Protein AF-A0A934NA79-F1 (afdb_monomer)

Mean predicted aligned er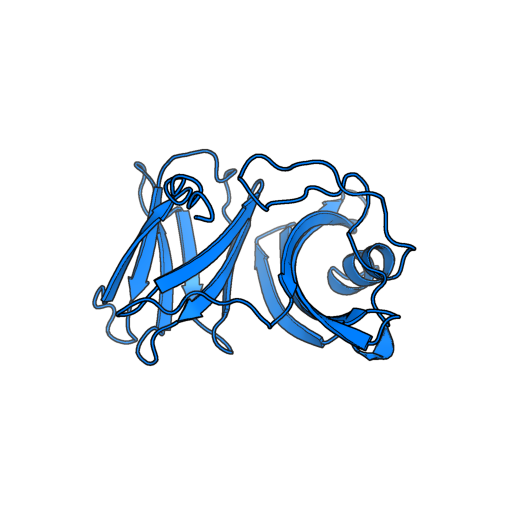ror: 5.84 Å

Organism: NCBI:txid3127016

Radius of gyration: 16.54 Å; Cα contacts (8 Å, |Δi|>4): 406; chains: 1; bounding box: 39×54×44 Å

Nearest PDB structures (foldseek):
  3blz-assembly1_D  TM=7.713E-01  e=1.982E-01  Shewanella baltica OS155
  3nm7-assembly2_D  TM=6.988E-01  e=9.606E-01  Borreliella burgdorferi
  3nm7-assembly1_A  TM=6.645E-01  e=1.239E+00  Borreliella burgdorferi
  3alx-assembly1_D  TM=4.138E-01  e=1.076E-01  Measles morbillivirus
  3inb-assembly1_A  TM=4.400E-01  e=5.487E-01  Measles virus strain Edmonston

pLDDT: mean 88.72, std 13.72, range [34.44, 98.75]

Structure (mmCIF, N/CA/C/O backbone):
data_AF-A0A934NA79-F1
#
_entry.id   AF-A0A934NA79-F1
#
loop_
_atom_site.group_PDB
_atom_site.id
_atom_site.type_symbol
_atom_site.label_atom_id
_atom_site.label_alt_id
_atom_site.label_comp_id
_atom_site.label_asym_id
_atom_site.label_entity_id
_atom_site.label_seq_id
_atom_site.pdbx_PDB_ins_code
_atom_site.Cartn_x
_atom_site.Cartn_y
_atom_site.Cartn_z
_atom_site.occupancy
_atom_site.B_iso_or_equiv
_atom_site.auth_seq_id
_atom_site.auth_comp_id
_atom_site.auth_asym_id
_atom_site.auth_atom_id
_atom_site.pdbx_PDB_model_num
ATOM 1 N N . MET A 1 1 ? 5.525 -21.386 -12.265 1.00 66.31 1 MET A N 1
ATOM 2 C CA . MET A 1 1 ? 4.331 -20.514 -12.251 1.00 66.31 1 MET A CA 1
ATOM 3 C C . MET A 1 1 ? 4.815 -19.133 -11.877 1.00 66.31 1 MET A C 1
ATOM 5 O O . MET A 1 1 ? 5.683 -19.068 -11.015 1.00 66.31 1 MET A O 1
ATOM 9 N N . ALA A 1 2 ? 4.334 -18.084 -12.545 1.00 85.12 2 ALA A N 1
ATOM 10 C CA . ALA A 1 2 ? 4.749 -16.726 -12.211 1.00 85.12 2 ALA A CA 1
ATOM 11 C C . ALA A 1 2 ? 4.270 -16.362 -10.796 1.00 85.12 2 ALA A C 1
ATOM 13 O O . ALA A 1 2 ? 3.176 -16.756 -10.399 1.00 85.12 2 ALA A O 1
ATOM 14 N N . THR A 1 3 ? 5.074 -15.632 -10.041 1.00 96.12 3 THR A N 1
ATOM 15 C CA . THR A 1 3 ? 4.743 -15.102 -8.717 1.00 96.12 3 THR A CA 1
ATOM 16 C C . THR A 1 3 ? 4.062 -13.729 -8.834 1.00 96.12 3 THR A C 1
AT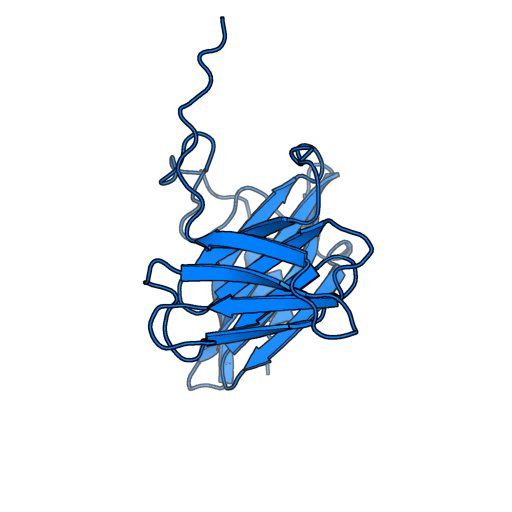OM 18 O O . THR A 1 3 ? 4.201 -13.049 -9.857 1.00 96.12 3 THR A O 1
ATOM 21 N N . PRO A 1 4 ? 3.366 -13.263 -7.779 1.00 97.06 4 PRO A N 1
ATOM 22 C CA . PRO A 1 4 ? 2.906 -11.878 -7.659 1.00 97.06 4 PRO A CA 1
ATOM 23 C C . PRO A 1 4 ? 3.980 -10.838 -8.002 1.00 97.06 4 PRO A C 1
ATOM 25 O O . PRO A 1 4 ? 3.723 -9.896 -8.754 1.00 97.06 4 PRO A O 1
ATOM 28 N N . LEU A 1 5 ? 5.192 -11.030 -7.470 1.00 97.75 5 LEU A N 1
ATOM 29 C CA . LEU A 1 5 ? 6.319 -10.133 -7.690 1.00 97.75 5 LEU A CA 1
ATOM 30 C C . LEU A 1 5 ? 6.752 -10.131 -9.155 1.00 97.75 5 LEU A C 1
ATOM 32 O O . LEU A 1 5 ? 6.926 -9.058 -9.719 1.00 97.75 5 LEU A O 1
ATOM 36 N N . GLU A 1 6 ? 6.879 -11.298 -9.787 1.00 96.81 6 GLU A N 1
ATOM 37 C CA . GLU A 1 6 ? 7.259 -11.392 -11.203 1.00 96.81 6 GLU A CA 1
ATOM 38 C C . GLU A 1 6 ? 6.262 -10.664 -12.110 1.00 96.81 6 GLU A C 1
ATOM 40 O O . GLU A 1 6 ? 6.682 -9.953 -13.021 1.00 96.81 6 GLU A O 1
ATOM 45 N N . ALA A 1 7 ? 4.956 -10.757 -11.829 1.00 95.69 7 ALA A N 1
ATOM 46 C CA . ALA A 1 7 ? 3.939 -10.014 -12.573 1.00 95.69 7 ALA A CA 1
ATOM 47 C C . ALA A 1 7 ? 4.086 -8.491 -12.418 1.00 95.69 7 ALA A C 1
ATOM 49 O O . ALA A 1 7 ? 3.865 -7.749 -13.375 1.00 95.69 7 ALA A O 1
ATOM 50 N N . ILE A 1 8 ? 4.472 -8.013 -11.230 1.00 96.12 8 ILE A N 1
ATOM 51 C CA . ILE A 1 8 ? 4.732 -6.587 -11.003 1.00 96.12 8 ILE A CA 1
ATOM 52 C C . ILE A 1 8 ? 6.019 -6.165 -11.703 1.00 96.12 8 ILE A C 1
ATOM 54 O O . ILE A 1 8 ? 5.995 -5.182 -12.430 1.00 96.12 8 ILE A O 1
ATOM 58 N N . VAL A 1 9 ? 7.121 -6.899 -11.527 1.00 96.56 9 VAL A N 1
ATOM 59 C CA . VAL A 1 9 ? 8.421 -6.593 -12.147 1.00 96.56 9 VAL A CA 1
ATOM 60 C C . VAL A 1 9 ? 8.294 -6.547 -13.669 1.00 96.56 9 VAL A C 1
ATOM 62 O O . VAL A 1 9 ? 8.785 -5.605 -14.289 1.00 96.56 9 VAL A O 1
ATOM 65 N N . ALA A 1 10 ? 7.589 -7.511 -14.269 1.00 94.00 10 ALA A N 1
ATOM 66 C CA . ALA A 1 10 ? 7.346 -7.550 -15.708 1.00 94.00 10 ALA A CA 1
ATOM 67 C C . ALA A 1 10 ? 6.569 -6.325 -16.218 1.00 94.00 10 ALA A C 1
ATOM 69 O O . ALA A 1 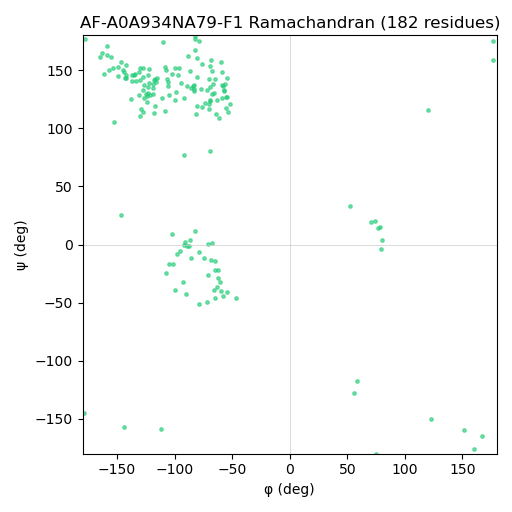10 ? 6.809 -5.888 -17.337 1.00 94.00 10 ALA A O 1
ATOM 70 N N . ASP A 1 11 ? 5.669 -5.755 -15.411 1.00 93.38 11 ASP A N 1
ATOM 71 C CA . ASP A 1 11 ? 4.951 -4.522 -15.747 1.00 93.38 11 ASP A CA 1
ATOM 72 C C . ASP A 1 11 ? 5.832 -3.286 -15.511 1.00 93.38 11 ASP A C 1
ATOM 74 O O . ASP A 1 11 ? 6.002 -2.479 -16.423 1.00 93.38 11 ASP A O 1
ATOM 78 N N . ILE A 1 12 ? 6.443 -3.146 -14.328 1.00 94.38 12 ILE A N 1
ATOM 79 C CA . ILE A 1 12 ? 7.111 -1.904 -13.895 1.00 94.38 12 ILE A CA 1
ATOM 80 C C . ILE A 1 12 ? 8.459 -1.627 -14.565 1.00 94.38 12 ILE A C 1
ATOM 82 O O . ILE A 1 12 ? 8.987 -0.524 -14.450 1.00 94.38 12 ILE A O 1
ATOM 86 N N . THR A 1 13 ? 9.007 -2.609 -15.279 1.00 95.38 13 THR A N 1
ATOM 87 C CA . THR A 1 13 ? 10.258 -2.487 -16.049 1.00 95.38 13 THR A CA 1
ATOM 88 C C . THR A 1 13 ? 10.031 -2.151 -17.528 1.00 95.38 13 THR A C 1
ATOM 90 O O . THR A 1 13 ? 10.996 -1.890 -18.254 1.00 95.38 13 THR A O 1
ATOM 93 N N . LEU A 1 14 ? 8.773 -2.111 -17.983 1.00 93.50 14 LEU A N 1
ATOM 94 C CA . LEU A 1 14 ? 8.418 -1.610 -19.312 1.00 93.50 14 LEU A CA 1
ATOM 95 C C . LEU A 1 14 ? 8.658 -0.092 -19.408 1.00 93.50 14 LEU A C 1
ATOM 97 O O . LEU A 1 14 ? 8.698 0.590 -18.383 1.00 93.50 14 LEU A O 1
ATOM 101 N N . PRO A 1 15 ? 8.805 0.465 -20.624 1.00 91.94 15 PRO A N 1
ATOM 102 C CA . PRO A 1 15 ? 8.897 1.909 -20.808 1.00 91.94 15 PRO A CA 1
ATOM 103 C C . PRO A 1 15 ? 7.712 2.657 -20.182 1.00 91.94 15 PRO A C 1
ATOM 105 O O . PRO A 1 15 ? 6.571 2.190 -20.231 1.00 91.94 15 PRO A O 1
ATOM 108 N N . ALA A 1 16 ? 7.991 3.837 -19.625 1.00 87.00 16 ALA A N 1
ATOM 109 C CA . ALA A 1 16 ? 6.975 4.707 -19.042 1.00 87.00 16 ALA A CA 1
ATOM 110 C C . ALA A 1 16 ? 5.909 5.103 -20.077 1.00 87.00 16 ALA A C 1
ATOM 112 O O . ALA A 1 16 ? 6.204 5.288 -21.261 1.00 87.00 16 ALA A O 1
ATOM 113 N N . VAL A 1 17 ? 4.674 5.296 -19.613 1.00 85.88 17 VAL A N 1
ATOM 114 C CA . VAL A 1 17 ? 3.560 5.763 -20.449 1.00 85.88 17 VAL A CA 1
ATOM 115 C C . VAL A 1 17 ? 3.181 7.204 -20.097 1.00 85.88 17 VAL A C 1
ATOM 117 O O . VAL A 1 17 ? 3.364 7.628 -18.952 1.00 85.88 17 VAL A O 1
ATOM 120 N N . PRO A 1 18 ? 2.625 7.981 -21.044 1.00 81.75 18 PRO A N 1
ATOM 121 C CA . PRO A 1 18 ? 2.125 9.318 -20.752 1.00 81.75 18 PRO A CA 1
ATOM 122 C C . PRO A 1 18 ? 1.029 9.289 -19.680 1.00 81.75 18 PRO A C 1
ATOM 124 O O . PRO A 1 18 ? 0.142 8.434 -19.694 1.00 81.75 18 PRO A O 1
ATOM 127 N N . GLY A 1 19 ? 1.093 10.238 -18.750 1.00 80.25 19 GLY A N 1
ATOM 128 C CA . GLY A 1 19 ? 0.093 10.394 -17.701 1.00 80.25 19 GLY A CA 1
ATOM 129 C C . GLY A 1 19 ? -1.096 11.249 -18.132 1.00 80.25 19 GLY A C 1
ATOM 130 O O . GLY A 1 19 ? -0.955 12.199 -18.898 1.00 80.25 19 GLY A O 1
ATOM 131 N N . GLU A 1 20 ? -2.262 10.950 -17.570 1.00 78.00 20 GLU A N 1
ATOM 132 C CA . GLU A 1 20 ? -3.484 11.747 -17.668 1.00 78.00 20 GLU A CA 1
ATOM 133 C C . GLU A 1 20 ? -3.768 12.443 -16.324 1.00 78.00 20 GLU A C 1
ATOM 135 O O . GLU A 1 20 ? -3.450 11.890 -15.265 1.00 78.00 20 GLU A O 1
ATOM 140 N N . PRO A 1 21 ? -4.406 13.627 -16.307 1.00 74.00 21 PRO A N 1
ATOM 141 C CA . PRO A 1 21 ? -4.877 14.231 -15.065 1.00 74.00 21 PRO A CA 1
ATOM 142 C C . PRO A 1 21 ? -5.781 13.271 -14.278 1.00 74.00 21 PRO A C 1
ATOM 144 O O . PRO A 1 21 ? -6.759 12.735 -14.798 1.00 74.00 21 PRO A O 1
ATOM 147 N N . GLY A 1 22 ? -5.453 13.054 -13.006 1.00 66.75 22 GLY A N 1
ATOM 148 C CA . GLY A 1 22 ? -6.217 12.198 -12.108 1.00 66.75 22 GLY A CA 1
ATOM 149 C C . GLY A 1 22 ? -7.432 12.886 -11.487 1.00 66.75 22 GLY A C 1
ATOM 150 O O . GLY A 1 22 ? -7.695 14.072 -11.671 1.00 66.75 22 GLY A O 1
ATOM 151 N N . SER A 1 23 ? -8.173 12.137 -10.667 1.00 63.97 23 SER A N 1
ATOM 152 C CA . SER A 1 23 ? -9.387 12.618 -9.990 1.00 63.97 23 SER A CA 1
ATOM 153 C C . SER A 1 23 ? -9.137 13.628 -8.857 1.00 63.97 23 SER A C 1
ATOM 155 O O . SER A 1 23 ? -10.097 14.081 -8.224 1.00 63.97 23 SER A O 1
ATOM 157 N N . SER A 1 24 ? -7.880 13.986 -8.583 1.00 52.19 24 SER A N 1
ATOM 158 C CA . SER A 1 24 ? -7.470 14.927 -7.533 1.00 52.19 24 SER A CA 1
ATOM 159 C C . SER A 1 24 ? -6.392 15.887 -8.057 1.00 52.19 24 SER A C 1
ATOM 161 O O . SER A 1 24 ? -5.558 15.461 -8.855 1.00 52.19 24 SER A O 1
ATOM 163 N N . PRO A 1 25 ? -6.355 17.161 -7.614 1.00 51.19 25 PRO A N 1
ATOM 164 C CA . PRO A 1 25 ? -5.302 18.098 -8.011 1.00 51.19 25 PRO A CA 1
ATOM 165 C C . PRO A 1 25 ? -3.905 17.549 -7.697 1.00 51.19 25 PRO A C 1
ATOM 167 O O . PRO A 1 25 ? -3.645 17.146 -6.565 1.00 51.19 25 PRO A O 1
ATOM 170 N N . GLY A 1 26 ? -3.022 17.527 -8.697 1.00 65.56 26 GLY A N 1
ATOM 171 C CA . GLY A 1 26 ? -1.666 16.981 -8.574 1.00 65.56 26 GLY A CA 1
ATOM 172 C C . GLY A 1 26 ? -1.572 15.452 -8.641 1.00 65.56 26 GLY A C 1
ATOM 173 O O . GLY A 1 26 ? -0.462 14.930 -8.634 1.00 65.56 26 GLY A O 1
ATOM 174 N N . ALA A 1 27 ? -2.695 14.731 -8.731 1.00 66.94 27 ALA A N 1
ATOM 175 C CA . ALA A 1 27 ? -2.684 13.306 -9.037 1.00 66.94 27 ALA A CA 1
ATOM 176 C C . ALA A 1 27 ? -2.608 13.103 -10.554 1.00 66.94 27 ALA A C 1
ATOM 178 O O . ALA A 1 27 ? -3.349 13.742 -11.302 1.00 66.94 27 ALA A O 1
ATOM 179 N N . THR A 1 28 ? -1.767 12.170 -10.988 1.00 75.06 28 THR A N 1
ATOM 180 C CA . THR A 1 28 ? -1.666 11.733 -12.385 1.00 75.06 28 THR A CA 1
ATOM 181 C C . THR A 1 28 ? -2.014 10.252 -12.453 1.00 75.06 28 THR A C 1
ATOM 183 O O . THR A 1 28 ? -1.571 9.471 -11.611 1.00 75.06 28 THR A O 1
ATOM 186 N N . VAL A 1 29 ? -2.833 9.866 -13.426 1.00 75.38 29 VAL A N 1
ATOM 187 C CA . VAL A 1 29 ? -3.237 8.480 -13.682 1.00 75.38 29 VAL A CA 1
ATOM 188 C C . VAL A 1 29 ? -2.513 7.980 -14.924 1.00 75.38 29 VAL A C 1
ATOM 190 O O . VAL A 1 29 ? -2.448 8.678 -15.928 1.00 75.38 29 VAL A O 1
ATOM 193 N N . TYR A 1 30 ? -2.003 6.754 -14.865 1.00 78.25 30 TYR A N 1
ATOM 194 C CA . TYR A 1 30 ? -1.308 6.102 -15.973 1.00 78.25 30 TYR A CA 1
ATOM 195 C C . TYR A 1 30 ? -2.097 4.854 -16.359 1.00 78.25 30 TYR A C 1
ATOM 197 O O . TYR A 1 30 ? -2.241 3.927 -15.560 1.00 78.25 30 TYR A O 1
ATOM 205 N N . ARG A 1 31 ? -2.678 4.847 -17.562 1.00 75.31 31 ARG A N 1
ATOM 206 C CA . ARG A 1 31 ? -3.470 3.713 -18.059 1.00 75.31 31 ARG A CA 1
ATOM 207 C C . ARG A 1 31 ? -2.565 2.771 -18.839 1.00 75.31 31 ARG A C 1
ATOM 209 O O . ARG A 1 31 ? -1.889 3.200 -19.762 1.00 75.31 31 ARG A O 1
ATOM 216 N N . GLY A 1 32 ? -2.568 1.492 -18.467 1.00 74.19 32 GLY A N 1
ATOM 217 C CA . GLY A 1 32 ? -1.740 0.479 -19.132 1.00 74.19 32 GLY A CA 1
ATOM 218 C C . GLY A 1 32 ? -0.237 0.609 -18.860 1.00 74.19 32 GLY A C 1
ATOM 219 O O . GLY A 1 32 ? 0.551 0.070 -19.623 1.00 74.19 32 GLY A O 1
ATOM 220 N N . GLY A 1 33 ? 0.159 1.319 -17.798 1.00 80.12 33 GLY A N 1
ATOM 221 C CA . GLY A 1 33 ? 1.564 1.504 -17.437 1.00 80.12 33 GLY A CA 1
ATOM 222 C C . GLY A 1 33 ? 1.737 2.324 -16.161 1.00 80.12 33 GLY A C 1
ATOM 223 O O . GLY A 1 33 ? 0.932 2.215 -15.227 1.00 80.12 33 GLY A O 1
ATOM 224 N N . HIS A 1 34 ? 2.796 3.125 -16.130 1.00 79.81 34 HIS A N 1
ATOM 225 C CA . HIS A 1 34 ? 3.288 3.920 -15.000 1.00 79.81 34 HIS A CA 1
ATOM 226 C C . HIS A 1 34 ? 4.169 5.078 -15.514 1.00 79.81 34 HIS A C 1
ATOM 228 O O . HIS A 1 34 ? 4.474 5.177 -16.703 1.00 79.81 34 HIS A O 1
ATOM 234 N N . ALA A 1 35 ? 4.530 5.994 -14.614 1.00 82.19 35 ALA A N 1
ATOM 235 C CA . ALA A 1 35 ? 5.252 7.232 -14.933 1.00 82.19 35 ALA A CA 1
ATOM 236 C C . ALA A 1 35 ? 6.762 7.058 -15.150 1.00 82.19 35 ALA A C 1
ATOM 238 O O . ALA A 1 35 ? 7.463 8.032 -15.411 1.00 82.19 35 ALA A O 1
ATOM 239 N N . TYR A 1 36 ? 7.276 5.859 -14.911 1.00 87.00 36 TYR A N 1
ATOM 240 C CA . TYR A 1 36 ? 8.691 5.584 -14.705 1.00 87.00 36 TYR A CA 1
ATOM 241 C C . TYR A 1 36 ? 9.016 4.211 -15.264 1.00 87.00 36 TYR A C 1
ATOM 243 O O . TYR A 1 36 ? 8.158 3.350 -15.322 1.00 87.00 36 TYR A O 1
ATOM 251 N N . GLN A 1 37 ? 10.273 3.971 -15.596 1.00 94.31 37 GLN A N 1
ATOM 252 C CA . GLN A 1 37 ? 10.750 2.626 -15.880 1.00 94.31 37 GLN A CA 1
ATOM 253 C C . GLN A 1 37 ? 11.636 2.184 -14.719 1.00 94.31 37 GLN A C 1
ATOM 255 O O . GLN A 1 37 ? 12.673 2.798 -14.483 1.00 94.31 37 GLN A O 1
ATOM 260 N N . ALA A 1 38 ? 11.230 1.162 -13.968 1.00 95.75 38 ALA A N 1
ATOM 261 C CA . ALA A 1 38 ? 12.000 0.662 -12.832 1.00 95.75 38 ALA A CA 1
ATOM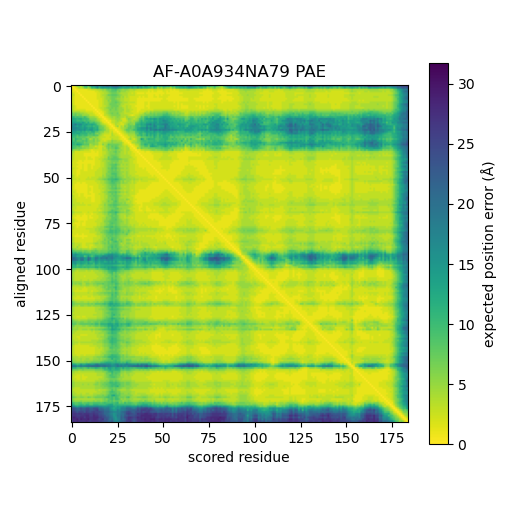 262 C C . ALA A 1 38 ? 13.285 -0.048 -13.288 1.00 95.75 38 ALA A C 1
ATOM 264 O O . ALA A 1 38 ? 13.278 -0.799 -14.266 1.00 95.75 38 ALA A O 1
ATOM 265 N N . ARG A 1 39 ? 14.375 0.125 -12.533 1.00 97.25 39 ARG A N 1
ATOM 266 C CA . ARG A 1 39 ? 15.580 -0.709 -12.642 1.00 97.25 39 ARG A CA 1
ATOM 267 C C . ARG A 1 39 ? 15.370 -1.997 -11.860 1.00 97.25 39 ARG A C 1
ATOM 269 O O . ARG A 1 39 ? 15.263 -1.953 -10.631 1.00 97.25 39 ARG A O 1
ATOM 276 N N . ALA A 1 40 ? 15.290 -3.125 -12.562 1.00 96.50 40 ALA A N 1
ATOM 277 C CA . ALA A 1 40 ? 14.902 -4.415 -11.991 1.00 96.50 40 ALA A CA 1
ATOM 278 C C . ALA A 1 40 ? 15.756 -4.814 -10.775 1.00 96.50 40 ALA A C 1
ATOM 280 O O . ALA A 1 40 ? 15.234 -5.261 -9.758 1.00 96.50 40 ALA A O 1
ATOM 281 N N . GLU A 1 41 ? 17.062 -4.572 -10.850 1.00 97.50 41 GLU A N 1
ATOM 282 C CA . GLU A 1 41 ? 18.053 -4.886 -9.821 1.00 97.50 41 GLU A CA 1
ATOM 283 C C . GLU A 1 41 ? 17.917 -4.049 -8.537 1.00 97.50 41 GLU A C 1
ATOM 285 O O . GLU A 1 41 ? 18.515 -4.378 -7.513 1.00 97.50 41 GLU A O 1
ATOM 290 N N . THR A 1 42 ? 17.133 -2.969 -8.575 1.00 97.88 42 THR A N 1
ATOM 291 C CA . THR A 1 42 ? 16.887 -2.096 -7.416 1.00 97.88 42 THR A CA 1
ATOM 292 C C . THR A 1 42 ? 15.577 -2.405 -6.699 1.00 97.88 42 THR A C 1
ATOM 294 O O . THR A 1 42 ? 15.337 -1.854 -5.625 1.00 97.88 42 THR A O 1
ATOM 297 N N . ILE A 1 43 ? 14.739 -3.279 -7.268 1.00 97.88 43 ILE A N 1
ATOM 298 C CA . ILE A 1 43 ? 13.418 -3.593 -6.729 1.00 97.88 43 ILE A CA 1
ATOM 299 C C . ILE A 1 43 ? 13.561 -4.375 -5.426 1.00 97.88 43 ILE A C 1
ATOM 301 O O . ILE A 1 43 ? 14.172 -5.441 -5.371 1.00 97.88 43 ILE A O 1
ATOM 305 N N . ARG A 1 44 ? 12.953 -3.847 -4.366 1.00 97.75 44 ARG A N 1
ATOM 306 C CA . ARG A 1 44 ? 12.923 -4.444 -3.032 1.00 97.75 44 ARG A CA 1
ATOM 307 C C . ARG A 1 44 ? 11.489 -4.557 -2.555 1.00 97.75 44 ARG A C 1
ATOM 309 O O . ARG A 1 44 ? 10.760 -3.566 -2.525 1.00 97.75 44 ARG A O 1
ATOM 316 N N . VAL A 1 45 ? 11.098 -5.764 -2.156 1.00 97.69 45 VAL A N 1
ATOM 317 C CA . VAL A 1 45 ? 9.828 -5.993 -1.463 1.00 97.69 45 VAL A CA 1
ATOM 318 C C . VAL A 1 45 ? 9.989 -5.526 -0.027 1.00 97.69 45 VAL A C 1
ATOM 320 O O . VAL A 1 45 ? 10.815 -6.053 0.711 1.00 97.69 45 VAL A O 1
ATOM 323 N N . MET A 1 46 ? 9.200 -4.532 0.360 1.00 97.56 46 MET A N 1
ATOM 324 C CA . MET A 1 46 ? 9.175 -4.028 1.732 1.00 97.56 46 MET A CA 1
ATOM 325 C C . MET A 1 46 ? 8.106 -4.720 2.561 1.00 97.56 46 MET A C 1
ATOM 327 O O . MET A 1 46 ? 8.259 -4.850 3.768 1.00 97.56 46 MET A O 1
ATOM 331 N N . LYS A 1 47 ? 7.002 -5.113 1.917 1.00 98.19 47 LYS A N 1
ATOM 332 C CA . LYS A 1 47 ? 5.908 -5.839 2.551 1.00 98.19 47 LYS A CA 1
ATOM 333 C C . LYS A 1 47 ? 5.041 -6.535 1.511 1.00 98.19 47 LYS A C 1
ATOM 335 O O . LYS A 1 47 ? 4.820 -6.002 0.423 1.00 98.19 47 LYS A O 1
ATOM 340 N N . GLU A 1 48 ? 4.506 -7.689 1.883 1.00 98.00 48 GLU A N 1
ATOM 341 C CA . GLU A 1 48 ? 3.574 -8.465 1.073 1.00 98.00 48 GLU A CA 1
ATOM 342 C C . GLU A 1 48 ? 2.431 -9.007 1.937 1.00 98.00 48 GLU A C 1
ATOM 344 O O . GLU A 1 48 ? 2.616 -9.414 3.092 1.00 98.00 48 GLU A O 1
ATOM 349 N N . ARG A 1 49 ? 1.222 -8.986 1.374 1.00 98.31 49 ARG A N 1
ATOM 350 C CA . ARG A 1 49 ? 0.025 -9.593 1.956 1.00 98.31 49 ARG A CA 1
ATOM 351 C C . ARG A 1 49 ? -0.742 -10.363 0.897 1.00 98.31 49 ARG A C 1
ATOM 353 O O . ARG A 1 49 ? -0.812 -9.938 -0.251 1.00 98.31 49 ARG A O 1
ATOM 360 N N . HIS A 1 50 ? -1.352 -11.465 1.320 1.00 97.62 50 HIS A N 1
ATOM 361 C CA . HIS A 1 50 ? -2.202 -12.327 0.502 1.00 97.62 50 HIS A CA 1
ATOM 362 C C . HIS A 1 50 ? -3.582 -12.458 1.131 1.00 97.62 50 HIS A C 1
ATOM 364 O O . HIS A 1 50 ? -3.714 -12.490 2.354 1.00 97.62 50 HIS A O 1
ATOM 370 N N . ARG A 1 51 ? -4.612 -12.571 0.293 1.00 96.62 51 ARG A N 1
ATOM 371 C CA . ARG A 1 51 ? -5.966 -12.939 0.716 1.00 96.62 51 ARG A CA 1
ATOM 372 C C . ARG A 1 51 ? -6.692 -13.629 -0.430 1.00 96.62 51 ARG A C 1
ATOM 374 O O . ARG A 1 51 ? -7.112 -12.991 -1.398 1.00 96.62 51 ARG A O 1
ATOM 381 N N . GLY A 1 52 ? -6.839 -14.946 -0.317 1.00 95.62 52 GLY A N 1
ATOM 382 C CA . GLY A 1 52 ? -7.336 -15.773 -1.413 1.00 95.62 52 GLY A CA 1
ATOM 383 C C . GLY A 1 52 ? -6.472 -15.580 -2.661 1.00 95.62 52 GLY A C 1
ATOM 384 O O . GLY A 1 52 ? -5.254 -15.643 -2.587 1.00 95.62 52 GLY A O 1
ATOM 385 N N . ARG A 1 53 ? -7.110 -15.271 -3.791 1.00 96.94 53 ARG A N 1
ATOM 386 C CA . ARG A 1 53 ? -6.459 -15.087 -5.102 1.00 96.94 53 ARG A CA 1
ATOM 387 C C . ARG A 1 53 ? -5.844 -13.700 -5.312 1.00 96.94 53 ARG A C 1
ATOM 389 O O . ARG A 1 53 ? -5.559 -13.317 -6.441 1.00 96.94 53 ARG A O 1
ATOM 396 N N . ARG A 1 54 ? -5.727 -12.894 -4.258 1.00 98.06 54 ARG A N 1
ATOM 397 C CA . ARG A 1 54 ? -5.224 -11.518 -4.325 1.00 98.06 54 ARG A CA 1
ATOM 398 C C . ARG A 1 54 ? -3.960 -11.382 -3.505 1.00 98.06 54 ARG A C 1
ATOM 400 O O . ARG A 1 54 ? -3.902 -11.899 -2.390 1.00 98.06 54 ARG A O 1
ATOM 407 N N . ALA A 1 55 ? -3.024 -10.597 -4.018 1.00 98.19 55 ALA A N 1
ATOM 408 C CA . ALA A 1 55 ? -1.872 -10.148 -3.262 1.00 98.19 55 ALA A CA 1
ATOM 409 C C . ALA A 1 55 ? -1.699 -8.634 -3.392 1.00 98.19 55 ALA A C 1
ATOM 411 O O . ALA A 1 55 ? -2.112 -8.012 -4.373 1.00 98.19 55 ALA A O 1
ATOM 412 N N . LEU A 1 56 ? -1.114 -8.040 -2.362 1.00 98.38 56 LEU A N 1
ATOM 413 C CA . LEU A 1 56 ? -0.758 -6.634 -2.309 1.00 98.38 56 LEU A CA 1
ATOM 414 C C . LEU A 1 56 ? 0.700 -6.553 -1.884 1.00 98.38 56 LEU A C 1
ATOM 416 O O . LEU A 1 56 ? 1.054 -6.985 -0.786 1.00 98.38 56 LEU A O 1
ATOM 420 N N . LEU A 1 57 ? 1.532 -6.032 -2.779 1.00 98.31 57 LEU A N 1
ATOM 421 C CA . LEU A 1 57 ? 2.970 -5.927 -2.583 1.00 98.31 57 LEU A CA 1
ATOM 422 C C . LEU A 1 57 ? 3.365 -4.476 -2.568 1.00 98.31 57 LEU A C 1
ATOM 424 O O . LEU A 1 57 ? 2.845 -3.665 -3.329 1.00 98.31 57 LEU A O 1
ATOM 428 N N . ALA A 1 58 ? 4.311 -4.161 -1.712 1.00 97.69 58 ALA A N 1
ATOM 429 C CA . ALA A 1 58 ? 4.702 -2.805 -1.471 1.00 97.69 58 ALA A CA 1
ATOM 430 C C . ALA A 1 58 ? 6.218 -2.731 -1.652 1.00 97.69 58 ALA A C 1
ATOM 432 O O . ALA A 1 58 ? 6.972 -3.412 -0.954 1.00 97.69 58 ALA A O 1
ATOM 433 N N . LEU A 1 59 ? 6.634 -2.000 -2.687 1.00 97.12 59 LEU A N 1
ATOM 434 C CA . LEU A 1 59 ? 7.955 -2.068 -3.298 1.00 97.12 59 LEU A CA 1
ATOM 435 C C . LEU A 1 59 ? 8.666 -0.719 -3.276 1.00 97.12 59 LEU A C 1
ATOM 437 O O . LEU A 1 59 ? 8.071 0.310 -3.608 1.00 97.12 59 LEU A O 1
ATOM 441 N N . GLU A 1 60 ? 9.961 -0.754 -2.986 1.00 96.31 60 GLU A N 1
ATOM 442 C CA . GLU A 1 60 ? 10.888 0.347 -3.252 1.00 96.31 60 GLU A CA 1
ATOM 443 C C . GLU A 1 60 ? 11.788 -0.007 -4.430 1.00 96.31 60 GLU A C 1
ATOM 445 O O . GLU A 1 60 ? 12.178 -1.160 -4.592 1.00 96.31 60 GLU A O 1
ATOM 450 N N . PHE A 1 61 ? 12.090 0.977 -5.267 1.00 96.50 61 PHE A N 1
ATOM 451 C CA . PHE A 1 61 ? 12.977 0.829 -6.417 1.00 96.50 61 PHE A CA 1
ATOM 452 C C . PHE A 1 61 ? 13.431 2.206 -6.892 1.00 96.50 61 PHE A C 1
ATOM 454 O O . PHE A 1 61 ? 12.810 3.219 -6.565 1.00 96.50 61 PHE A O 1
ATOM 461 N N . ASP A 1 62 ? 14.473 2.229 -7.709 1.00 96.62 62 ASP A N 1
ATOM 462 C CA . ASP A 1 62 ? 14.837 3.409 -8.476 1.00 96.62 62 ASP A CA 1
ATOM 463 C C . ASP A 1 62 ? 14.381 3.245 -9.925 1.00 96.62 62 ASP A C 1
ATOM 465 O O . ASP A 1 62 ? 14.394 2.141 -10.478 1.00 96.62 62 ASP A O 1
ATOM 469 N N . ASP A 1 63 ? 14.008 4.348 -10.564 1.00 95.38 63 ASP A N 1
ATOM 470 C CA . ASP A 1 63 ? 13.804 4.352 -12.009 1.00 95.38 63 ASP A CA 1
ATOM 471 C C . ASP A 1 63 ? 15.132 4.429 -12.784 1.00 95.38 63 ASP A C 1
ATOM 473 O O . ASP A 1 63 ? 16.220 4.539 -12.209 1.00 95.38 63 ASP A O 1
ATOM 477 N N . THR A 1 64 ? 15.053 4.340 -14.110 1.00 95.56 64 THR A N 1
ATOM 478 C CA . THR A 1 64 ? 16.203 4.442 -15.021 1.00 95.56 64 THR A CA 1
ATOM 479 C C . THR A 1 64 ? 16.874 5.819 -15.013 1.00 95.56 64 THR A C 1
ATOM 481 O O . THR A 1 64 ? 18.014 5.932 -15.456 1.00 95.56 64 THR A O 1
ATOM 484 N N . GLU A 1 65 ? 16.226 6.845 -14.452 1.00 93.69 65 GLU A N 1
ATOM 485 C CA . GLU A 1 65 ? 16.807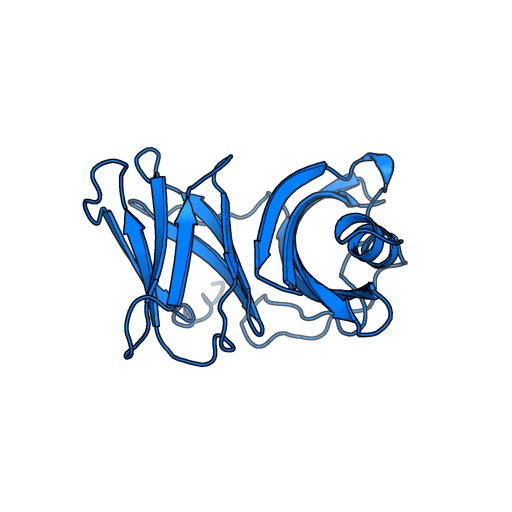 8.169 -14.192 1.00 93.69 65 GLU A CA 1
ATOM 486 C C . GLU A 1 65 ? 17.442 8.266 -12.787 1.00 93.69 65 GLU A C 1
ATOM 488 O O . GLU A 1 65 ? 17.945 9.321 -12.400 1.00 93.69 65 GLU A O 1
ATOM 493 N N . GLY A 1 66 ? 17.436 7.179 -12.006 1.00 94.00 66 GLY A N 1
ATOM 494 C CA . GLY A 1 66 ? 17.986 7.127 -10.651 1.00 94.00 66 GLY A CA 1
ATOM 495 C C . GLY A 1 66 ? 17.102 7.783 -9.587 1.00 94.00 66 GLY A C 1
ATOM 496 O O . GLY A 1 66 ? 17.574 8.035 -8.477 1.00 94.00 66 GLY A O 1
ATOM 497 N N . ARG A 1 67 ? 15.832 8.082 -9.889 1.00 93.62 67 ARG A N 1
ATOM 498 C CA . ARG A 1 67 ? 14.896 8.651 -8.912 1.00 93.62 67 ARG A CA 1
ATOM 499 C C . ARG A 1 67 ? 14.283 7.536 -8.063 1.00 93.62 67 ARG A C 1
ATOM 501 O O . ARG A 1 67 ? 13.807 6.554 -8.632 1.00 93.62 67 ARG A O 1
ATOM 508 N N . PRO A 1 68 ? 14.217 7.701 -6.731 1.00 93.94 68 PRO A N 1
ATOM 509 C CA . PRO A 1 68 ? 13.664 6.682 -5.855 1.00 93.94 68 PRO A CA 1
ATOM 510 C C . PRO A 1 68 ? 12.137 6.760 -5.779 1.00 93.94 68 PRO A C 1
ATOM 512 O O . PRO A 1 68 ? 11.546 7.831 -5.578 1.00 93.94 68 PRO A O 1
ATOM 515 N N . TRP A 1 69 ? 11.508 5.592 -5.830 1.00 93.19 69 TRP A N 1
ATOM 516 C CA . TRP A 1 69 ? 10.065 5.410 -5.811 1.00 93.19 69 TRP A CA 1
ATOM 517 C C . TRP A 1 69 ? 9.629 4.432 -4.726 1.00 93.19 69 TRP A C 1
ATOM 519 O O . TRP A 1 69 ? 10.347 3.512 -4.335 1.00 93.19 69 TRP A O 1
ATOM 529 N N . TRP A 1 70 ? 8.404 4.644 -4.257 1.00 92.50 70 TRP A N 1
ATOM 530 C CA . TRP A 1 70 ? 7.678 3.730 -3.391 1.00 92.50 70 TRP A CA 1
ATOM 531 C C . TRP A 1 70 ? 6.279 3.515 -3.954 1.00 92.50 70 TRP A C 1
ATOM 533 O O . TRP A 1 70 ? 5.572 4.501 -4.172 1.00 92.50 70 TRP A O 1
ATOM 543 N N . TYR A 1 71 ? 5.860 2.261 -4.129 1.00 94.62 71 TYR A N 1
ATOM 544 C CA . TYR A 1 71 ? 4.514 1.918 -4.592 1.00 94.62 71 TYR A CA 1
ATOM 545 C C . TYR A 1 71 ? 3.953 0.679 -3.904 1.00 94.62 71 TYR A C 1
ATOM 547 O O . TYR A 1 71 ? 4.662 -0.298 -3.698 1.00 94.62 71 TYR A O 1
ATOM 555 N N . ALA A 1 72 ? 2.650 0.695 -3.640 1.00 96.00 72 ALA A N 1
ATOM 556 C CA . ALA A 1 72 ? 1.864 -0.499 -3.369 1.00 96.00 72 ALA A CA 1
ATOM 557 C C . ALA A 1 72 ? 1.128 -0.930 -4.647 1.00 96.00 72 ALA A C 1
ATOM 559 O O . ALA A 1 72 ? 0.492 -0.104 -5.302 1.00 96.00 72 ALA A O 1
ATOM 560 N N . TYR A 1 73 ? 1.210 -2.213 -4.992 1.00 96.75 73 TYR A N 1
ATOM 561 C CA . TYR A 1 73 ? 0.649 -2.824 -6.193 1.00 96.75 73 TYR A CA 1
ATOM 562 C C . TYR A 1 73 ? -0.283 -3.976 -5.831 1.00 96.75 73 TYR A C 1
ATOM 564 O O . TYR A 1 73 ? 0.125 -4.938 -5.179 1.00 96.75 73 TYR A O 1
ATOM 572 N N . GLY A 1 74 ? -1.531 -3.884 -6.286 1.00 96.88 74 GLY A N 1
ATOM 573 C CA . GLY A 1 74 ? -2.490 -4.979 -6.190 1.00 96.88 74 GLY A CA 1
ATOM 574 C C . GLY A 1 74 ? -2.347 -5.917 -7.383 1.00 96.88 74 GLY A C 1
ATOM 575 O O . GLY A 1 74 ? -2.279 -5.457 -8.527 1.00 96.88 74 GLY A O 1
ATOM 576 N N . VAL A 1 75 ? -2.332 -7.222 -7.128 1.00 97.12 75 VAL A N 1
ATOM 577 C CA . VAL A 1 75 ? -2.322 -8.267 -8.156 1.00 97.12 75 VAL A CA 1
ATOM 578 C C . VAL A 1 75 ? -3.384 -9.328 -7.872 1.00 97.12 75 VAL A C 1
ATOM 580 O O . VAL A 1 75 ? -3.689 -9.642 -6.720 1.00 97.12 75 VAL A O 1
ATOM 583 N N . LEU A 1 76 ? -3.923 -9.904 -8.944 1.00 97.12 76 LEU A N 1
ATOM 584 C CA . LEU A 1 76 ? -4.943 -10.945 -8.920 1.00 97.12 76 LEU A CA 1
ATOM 585 C C . LEU A 1 76 ? -4.463 -12.170 -9.699 1.00 97.12 76 LEU A C 1
ATOM 587 O O . LEU A 1 76 ? -4.113 -12.070 -10.879 1.00 97.12 76 LEU A O 1
ATOM 591 N N . GLU A 1 77 ? -4.523 -13.328 -9.057 1.00 97.69 77 GLU A N 1
ATOM 592 C CA . GLU A 1 77 ? -4.321 -14.628 -9.681 1.00 97.69 77 GLU A CA 1
ATOM 593 C C . GLU A 1 77 ? -5.494 -14.946 -10.620 1.00 97.69 77 GLU A C 1
ATOM 595 O O . GLU A 1 77 ? -6.662 -14.957 -10.222 1.00 97.69 77 GLU A O 1
ATOM 600 N N . GLN A 1 78 ? -5.191 -15.215 -11.883 1.00 97.06 78 GLN A N 1
ATOM 601 C CA . GLN A 1 78 ? -6.109 -15.585 -12.953 1.00 97.06 78 GLN A CA 1
ATOM 602 C C . GLN A 1 78 ? -6.444 -17.083 -12.904 1.00 97.06 78 GLN A C 1
ATOM 604 O O . GLN A 1 78 ? -5.894 -17.837 -12.107 1.00 97.06 78 GLN A O 1
ATOM 609 N N . ALA A 1 79 ? -7.461 -17.514 -13.659 1.00 95.50 79 ALA A N 1
ATOM 610 C CA . ALA A 1 79 ? -7.980 -18.888 -13.573 1.00 95.50 79 ALA A CA 1
ATOM 611 C C . ALA A 1 79 ? -6.967 -19.955 -14.023 1.00 95.50 79 ALA A C 1
ATOM 613 O O . ALA A 1 79 ? -7.079 -21.106 -13.619 1.00 95.50 79 ALA A O 1
ATOM 614 N N . ASP A 1 80 ? -5.984 -19.556 -14.827 1.00 95.38 80 ASP A N 1
ATOM 615 C CA . ASP A 1 80 ? -4.866 -20.378 -15.289 1.00 95.38 80 ASP A CA 1
ATOM 616 C C . ASP A 1 80 ? -3.666 -20.386 -14.316 1.00 95.38 80 ASP A C 1
ATOM 618 O O . ASP A 1 80 ? -2.631 -20.972 -14.628 1.00 95.38 80 ASP A O 1
ATOM 622 N N . GLY A 1 81 ? -3.785 -19.735 -13.150 1.00 95.19 81 GLY A N 1
ATOM 623 C CA . GLY A 1 81 ? -2.719 -19.613 -12.150 1.00 95.19 81 GLY A CA 1
ATOM 624 C C . GLY A 1 81 ? -1.675 -18.529 -12.454 1.00 95.19 81 GLY A C 1
ATOM 625 O O . GLY A 1 81 ? -0.697 -18.395 -11.718 1.00 95.19 81 GLY A O 1
ATOM 626 N N . SER A 1 82 ? -1.841 -17.749 -13.528 1.00 95.94 82 SER A N 1
ATOM 627 C CA . SER A 1 82 ? -1.003 -16.572 -13.788 1.00 95.94 82 SER A CA 1
ATOM 628 C C . SER A 1 82 ? -1.399 -15.399 -12.888 1.00 95.94 82 SER A C 1
ATOM 630 O O . SER A 1 82 ? -2.536 -15.307 -12.437 1.00 95.94 82 SER A O 1
ATOM 632 N N . TRP A 1 83 ? -0.486 -14.464 -12.628 1.00 97.12 83 TRP A N 1
ATOM 633 C CA . TRP A 1 83 ? -0.785 -13.256 -11.853 1.00 97.12 83 TRP A CA 1
ATOM 634 C C . TRP A 1 83 ? -0.862 -12.033 -12.760 1.00 97.12 83 TRP A C 1
ATOM 636 O O . TRP A 1 83 ? -0.049 -11.867 -13.667 1.00 97.12 83 TRP A O 1
ATOM 646 N N . ARG A 1 84 ? -1.832 -11.152 -12.497 1.00 94.62 84 ARG A N 1
ATOM 647 C CA . ARG A 1 84 ? -2.026 -9.900 -13.239 1.00 94.62 84 ARG A CA 1
ATOM 648 C C . ARG A 1 84 ? -2.096 -8.713 -12.290 1.00 94.62 84 ARG A C 1
ATOM 650 O O . ARG A 1 84 ? -2.865 -8.740 -11.331 1.00 94.62 84 ARG A O 1
ATOM 657 N N . ARG A 1 85 ? -1.368 -7.640 -12.601 1.00 93.06 85 ARG A N 1
ATOM 658 C CA . ARG A 1 85 ? -1.486 -6.351 -11.905 1.00 93.06 85 ARG A CA 1
ATOM 659 C C . ARG A 1 85 ? -2.859 -5.718 -12.141 1.00 93.06 85 ARG A C 1
ATOM 661 O O . ARG A 1 85 ? -3.313 -5.605 -13.275 1.00 93.06 85 ARG A O 1
ATOM 668 N N . GLU A 1 86 ? -3.513 -5.290 -11.065 1.00 91.94 86 GLU A N 1
ATOM 669 C CA . GLU A 1 86 ? -4.804 -4.584 -11.104 1.00 91.94 86 GLU A CA 1
ATOM 670 C C . GLU A 1 86 ? -4.656 -3.069 -10.910 1.00 91.94 86 GLU A C 1
ATOM 672 O O . GLU A 1 86 ? -5.565 -2.305 -11.231 1.00 91.94 86 GLU A O 1
ATOM 677 N N . GLY A 1 87 ? -3.507 -2.620 -10.405 1.00 89.88 87 GLY A N 1
ATOM 678 C CA . GLY A 1 87 ? -3.176 -1.209 -10.254 1.00 89.88 87 GLY A CA 1
ATOM 679 C C . GLY A 1 87 ? -2.067 -0.990 -9.232 1.00 89.88 87 GLY A C 1
ATOM 680 O O . GLY A 1 87 ? -1.501 -1.941 -8.692 1.00 89.88 87 GLY A O 1
ATOM 681 N N . GLY A 1 88 ? -1.761 0.274 -8.959 1.00 91.94 88 GLY A N 1
ATOM 682 C CA . GLY A 1 88 ? -0.858 0.646 -7.880 1.00 91.94 88 GLY A CA 1
ATOM 683 C C . GLY A 1 88 ? -0.955 2.121 -7.524 1.00 91.94 88 GLY A C 1
ATOM 684 O O . GLY A 1 88 ? -1.484 2.925 -8.292 1.00 91.94 88 GLY A O 1
ATOM 685 N N . TRP A 1 89 ? -0.471 2.465 -6.339 1.00 91.50 89 TRP A N 1
ATOM 686 C CA . TRP A 1 89 ? -0.418 3.834 -5.840 1.00 91.50 89 TRP A CA 1
ATOM 687 C C . TRP A 1 89 ? 0.845 4.036 -5.017 1.00 91.50 89 TRP A C 1
ATOM 689 O O . TRP A 1 89 ? 1.350 3.121 -4.367 1.00 91.50 89 TRP A O 1
ATOM 699 N N . GLY A 1 90 ? 1.358 5.256 -5.051 1.00 89.31 90 GLY A N 1
ATOM 700 C CA . GLY A 1 90 ? 2.677 5.546 -4.536 1.00 89.31 90 GLY A CA 1
ATOM 701 C C . GLY A 1 90 ? 3.148 6.917 -4.972 1.00 89.31 90 GLY A C 1
ATOM 702 O O . GLY A 1 90 ? 2.363 7.749 -5.429 1.00 89.31 90 GLY A O 1
ATOM 703 N N . GLY A 1 91 ? 4.441 7.149 -4.822 1.00 86.06 91 GLY A N 1
ATOM 704 C CA . GLY A 1 91 ? 5.059 8.412 -5.179 1.00 86.06 91 GLY A CA 1
ATOM 705 C C . GLY A 1 91 ? 6.559 8.400 -4.947 1.00 86.06 91 GLY A C 1
ATOM 706 O O . GLY A 1 91 ? 7.131 7.419 -4.464 1.00 86.06 91 GLY A O 1
ATOM 707 N N . SER A 1 92 ? 7.196 9.508 -5.312 1.00 82.19 92 SER A N 1
ATOM 708 C CA . SER A 1 92 ? 8.594 9.740 -4.974 1.00 82.19 92 SER A CA 1
ATOM 709 C C . SER A 1 92 ? 8.738 9.973 -3.467 1.00 82.19 92 SER A C 1
ATOM 711 O O . SER A 1 92 ? 7.819 10.450 -2.796 1.00 82.19 92 SER A O 1
ATOM 713 N N . ARG A 1 93 ? 9.915 9.667 -2.915 1.00 70.06 93 ARG A N 1
ATOM 714 C CA . ARG A 1 93 ? 10.204 9.795 -1.471 1.00 70.06 93 ARG A CA 1
ATOM 715 C C . ARG A 1 93 ? 10.237 11.244 -0.930 1.00 70.06 93 ARG A C 1
ATOM 717 O O . ARG A 1 93 ? 10.514 11.440 0.246 1.00 70.06 93 ARG A O 1
ATOM 724 N N . GLY A 1 94 ? 9.983 12.266 -1.751 1.00 59.16 94 GLY A N 1
ATOM 725 C CA . GLY A 1 94 ? 10.390 13.652 -1.469 1.00 59.16 94 GLY A CA 1
ATOM 726 C C . GLY A 1 94 ? 9.330 14.633 -0.950 1.00 59.16 94 GLY A C 1
ATOM 727 O O . GLY A 1 94 ? 9.614 15.826 -0.932 1.00 59.16 94 GLY A O 1
ATOM 728 N N . GLY A 1 95 ? 8.117 14.209 -0.579 1.00 62.00 95 GLY A N 1
ATOM 729 C CA . GLY A 1 95 ? 7.003 15.159 -0.397 1.0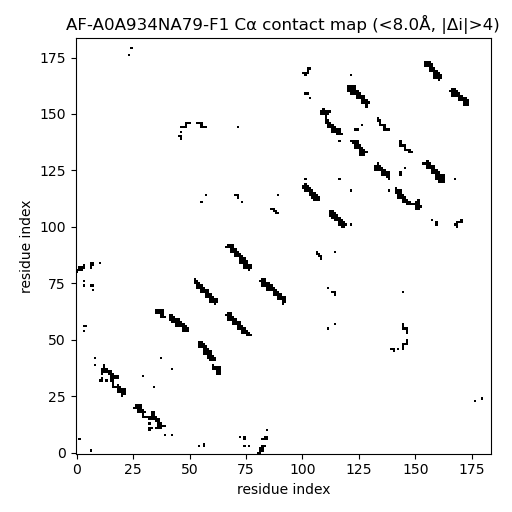0 62.00 95 GLY A CA 1
ATOM 730 C C . GLY A 1 95 ? 5.989 14.837 0.694 1.00 62.00 95 GLY A C 1
ATOM 731 O O . GLY A 1 95 ? 4.835 15.250 0.576 1.00 62.00 95 GLY A O 1
ATOM 732 N N . GLU A 1 96 ? 6.363 14.084 1.728 1.00 67.75 96 GLU A N 1
ATOM 733 C CA . GLU A 1 96 ? 5.404 13.753 2.782 1.00 67.75 96 GLU A CA 1
ATOM 734 C C . GLU A 1 96 ? 5.004 14.981 3.598 1.00 67.75 96 GLU A C 1
ATOM 736 O O . GLU A 1 96 ? 5.828 15.758 4.082 1.00 67.75 96 GLU A O 1
ATOM 741 N N . LEU A 1 97 ? 3.691 15.159 3.743 1.00 71.19 97 LEU A N 1
ATOM 742 C CA . LEU A 1 97 ? 3.131 16.237 4.537 1.00 71.19 97 LEU A CA 1
ATOM 743 C C . LEU A 1 97 ? 3.404 15.959 6.013 1.00 71.19 97 LEU A C 1
ATOM 745 O O . LEU A 1 97 ? 2.921 14.972 6.561 1.00 71.19 97 LEU A O 1
ATOM 749 N N . SER A 1 98 ? 4.104 16.875 6.677 1.00 76.94 98 SER A N 1
ATOM 750 C CA . SER A 1 98 ? 4.147 16.870 8.137 1.00 76.94 98 SER A CA 1
ATOM 751 C C . SER A 1 98 ? 2.737 17.116 8.680 1.00 76.94 98 SER A C 1
ATOM 753 O O . SER A 1 98 ? 2.076 18.098 8.325 1.00 76.94 98 SER A O 1
ATOM 755 N N . ARG A 1 99 ? 2.255 16.195 9.516 1.00 82.94 99 ARG A N 1
ATOM 756 C CA . ARG A 1 99 ? 0.968 16.284 10.208 1.00 82.94 99 ARG A CA 1
ATOM 757 C C . ARG A 1 99 ? 1.169 15.999 11.695 1.00 82.94 99 ARG A C 1
ATOM 759 O O . ARG A 1 99 ? 1.971 15.129 12.028 1.00 82.94 99 ARG A O 1
ATOM 766 N N . PRO A 1 100 ? 0.458 16.710 12.587 1.00 86.44 100 PRO A N 1
ATOM 767 C CA . PRO A 1 100 ? 0.506 16.411 14.010 1.00 86.44 100 PRO A CA 1
ATOM 768 C C . PRO A 1 100 ? -0.187 15.073 14.302 1.00 86.44 100 PRO A C 1
ATOM 770 O O . PRO A 1 100 ? -1.294 14.827 13.821 1.00 86.44 100 PRO A O 1
ATOM 773 N N . GLY A 1 101 ? 0.452 14.250 15.135 1.00 92.50 101 GLY A N 1
ATOM 774 C CA . GLY A 1 101 ? -0.079 12.969 15.604 1.00 92.50 101 GLY A CA 1
ATOM 775 C C . GLY A 1 101 ? -0.040 11.833 14.571 1.00 92.50 101 GLY A C 1
ATOM 776 O O . GLY A 1 101 ? 0.439 12.022 13.451 1.00 92.50 101 GLY A O 1
ATOM 777 N N . PRO A 1 102 ? -0.517 10.634 14.952 1.00 96.19 102 PRO A N 1
ATOM 778 C CA . PRO A 1 102 ? -0.521 9.478 14.068 1.00 96.19 102 PRO A CA 1
ATOM 779 C C . PRO A 1 102 ? -1.457 9.639 12.871 1.00 96.19 102 PRO A C 1
ATOM 781 O O . PRO A 1 102 ? -2.589 10.103 13.013 1.00 96.19 102 PRO A O 1
ATOM 784 N N . TRP A 1 103 ? -1.008 9.225 11.689 1.00 95.31 103 TRP A N 1
ATOM 785 C CA . TRP A 1 103 ? -1.811 9.278 10.467 1.00 95.31 103 TRP A CA 1
ATOM 786 C C . TRP A 1 103 ? -1.293 8.303 9.407 1.00 95.31 103 TRP A C 1
ATOM 788 O O . TRP A 1 103 ? -0.163 7.826 9.476 1.00 95.31 103 TRP A O 1
ATOM 798 N N . ALA A 1 104 ? -2.122 8.012 8.408 1.00 93.75 104 ALA A N 1
ATOM 799 C CA . ALA A 1 104 ? -1.796 7.104 7.317 1.00 93.75 104 ALA A CA 1
ATOM 800 C C . ALA A 1 104 ? -1.898 7.807 5.953 1.00 93.75 104 ALA A C 1
ATOM 802 O O . ALA A 1 104 ? -2.922 8.410 5.615 1.00 93.75 104 ALA A O 1
ATOM 803 N N . ASN A 1 105 ? -0.849 7.699 5.140 1.00 91.88 105 ASN A N 1
ATOM 804 C CA . ASN A 1 105 ? -0.840 8.128 3.746 1.00 91.88 105 ASN A CA 1
ATOM 805 C C . ASN A 1 105 ? -1.244 6.959 2.843 1.00 91.88 105 ASN A C 1
ATOM 807 O O . ASN A 1 105 ? -0.398 6.284 2.252 1.00 91.88 105 ASN A O 1
ATOM 811 N N . PHE A 1 106 ? -2.544 6.671 2.807 1.00 92.25 106 PHE A N 1
ATOM 812 C CA . PHE A 1 106 ? -3.072 5.547 2.043 1.00 92.25 106 PHE A CA 1
ATOM 813 C C . PHE A 1 106 ? -3.530 5.969 0.651 1.00 92.25 106 PHE A C 1
ATOM 815 O O . PHE A 1 106 ? -4.199 6.988 0.474 1.00 92.25 106 PHE A O 1
ATOM 822 N N . GLY A 1 107 ? -3.217 5.121 -0.321 1.00 90.88 107 GLY A N 1
ATOM 823 C CA . GLY A 1 107 ? -3.937 5.033 -1.583 1.00 90.88 107 GLY A CA 1
ATOM 824 C C . GLY A 1 107 ? -4.716 3.721 -1.640 1.00 90.88 107 GLY A C 1
ATOM 825 O O . GLY A 1 107 ? -4.620 2.876 -0.745 1.00 90.88 107 GLY A O 1
ATOM 826 N N . GLY A 1 108 ? -5.516 3.559 -2.685 1.00 89.94 108 GLY A N 1
ATOM 827 C CA . GLY A 1 108 ? -6.233 2.315 -2.902 1.00 89.94 108 GLY A CA 1
ATOM 828 C C . GLY A 1 108 ? -7.164 2.362 -4.095 1.00 89.94 108 GLY A C 1
ATOM 829 O O . GLY A 1 108 ? -7.573 3.429 -4.555 1.00 89.94 108 GLY A O 1
ATOM 830 N N . ALA A 1 109 ? -7.492 1.175 -4.582 1.00 86.88 109 ALA A N 1
ATOM 831 C CA . ALA A 1 109 ? -8.432 0.943 -5.662 1.00 86.88 109 ALA A CA 1
ATOM 832 C C . ALA A 1 109 ? -8.965 -0.489 -5.557 1.00 86.88 109 ALA A C 1
ATOM 834 O O . ALA A 1 109 ? -8.262 -1.392 -5.103 1.00 86.88 109 ALA A O 1
ATOM 835 N N . GLY A 1 110 ? -10.203 -0.716 -6.000 1.00 90.94 110 GLY A N 1
ATOM 836 C CA . GLY A 1 110 ? -10.789 -2.056 -5.994 1.00 90.94 110 GLY A CA 1
ATOM 837 C C . GLY A 1 110 ? -10.813 -2.650 -4.585 1.00 90.94 110 GLY A C 1
ATOM 838 O O . GLY A 1 110 ? -11.477 -2.109 -3.714 1.00 90.94 110 GLY A O 1
ATOM 839 N N . HIS A 1 111 ? -10.100 -3.753 -4.367 1.00 94.88 111 HIS A N 1
ATOM 840 C CA . HIS A 1 111 ? -10.060 -4.489 -3.094 1.00 94.88 111 HIS A CA 1
ATOM 841 C C . HIS A 1 111 ? -8.939 -4.049 -2.150 1.00 94.88 111 HIS A C 1
ATOM 843 O O . HIS A 1 111 ? -8.785 -4.625 -1.073 1.00 94.88 111 HIS A O 1
ATOM 849 N N . TYR A 1 112 ? -8.135 -3.074 -2.561 1.00 95.88 112 TYR A N 1
ATOM 850 C CA . TYR A 1 112 ? -6.854 -2.814 -1.933 1.00 95.88 112 TYR A CA 1
ATOM 851 C C . TYR A 1 112 ? -6.795 -1.418 -1.326 1.00 95.88 112 TYR A C 1
ATOM 853 O O . TYR A 1 112 ? -7.208 -0.436 -1.949 1.00 95.88 112 TYR A O 1
ATOM 861 N N . LEU A 1 113 ? -6.218 -1.341 -0.132 1.00 95.56 113 LEU A N 1
ATOM 862 C CA . LEU A 1 113 ? -5.785 -0.108 0.511 1.00 95.56 113 LEU A CA 1
ATOM 863 C C . LEU A 1 113 ? -4.393 -0.325 1.077 1.00 95.56 113 LEU A C 1
ATOM 865 O O . LEU A 1 113 ? -4.076 -1.406 1.559 1.00 95.56 113 LEU A O 1
ATOM 869 N N . GLY A 1 114 ? -3.566 0.703 1.088 1.00 95.44 114 GLY A N 1
ATOM 870 C CA . GLY A 1 114 ? -2.300 0.601 1.792 1.00 95.44 114 GLY A CA 1
ATOM 871 C C . GLY A 1 114 ? -1.443 1.827 1.629 1.00 95.44 114 GLY A C 1
ATOM 872 O O . GLY A 1 114 ? -1.768 2.744 0.874 1.00 95.44 114 GLY A O 1
ATOM 873 N N . GLY A 1 115 ? -0.322 1.834 2.324 1.00 94.44 115 GLY A N 1
ATOM 874 C CA . GLY A 1 115 ? 0.638 2.917 2.226 1.00 94.44 115 GLY A CA 1
ATOM 875 C C . GLY A 1 115 ? 1.429 3.091 3.503 1.00 94.44 115 GLY A C 1
ATOM 876 O O . GLY A 1 115 ? 1.531 2.177 4.324 1.00 94.44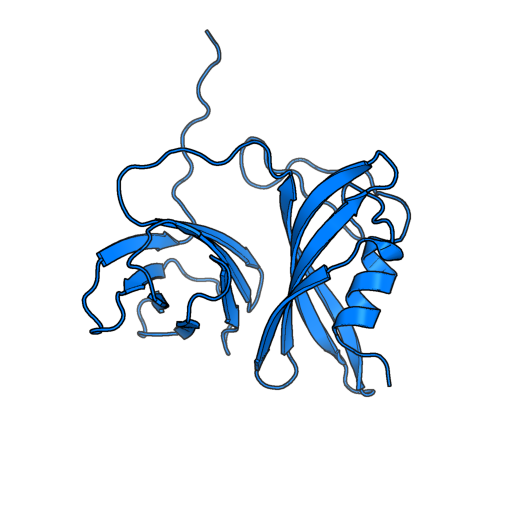 115 GLY A O 1
ATOM 877 N N . ARG A 1 116 ? 2.001 4.286 3.637 1.00 94.56 116 ARG A N 1
ATOM 878 C CA . ARG A 1 116 ? 2.841 4.653 4.774 1.00 94.56 116 ARG A CA 1
ATOM 879 C C . ARG A 1 116 ? 1.991 5.047 5.968 1.00 94.56 116 ARG A C 1
ATOM 881 O O . ARG A 1 116 ? 0.925 5.648 5.825 1.00 94.56 116 ARG A O 1
ATOM 888 N N . VAL A 1 117 ? 2.475 4.685 7.143 1.00 95.25 117 VAL A N 1
ATOM 889 C CA . VAL A 1 117 ? 1.866 4.968 8.434 1.00 95.25 117 VAL A CA 1
ATOM 890 C C . VAL A 1 117 ? 2.887 5.715 9.272 1.00 95.25 117 VAL A C 1
ATOM 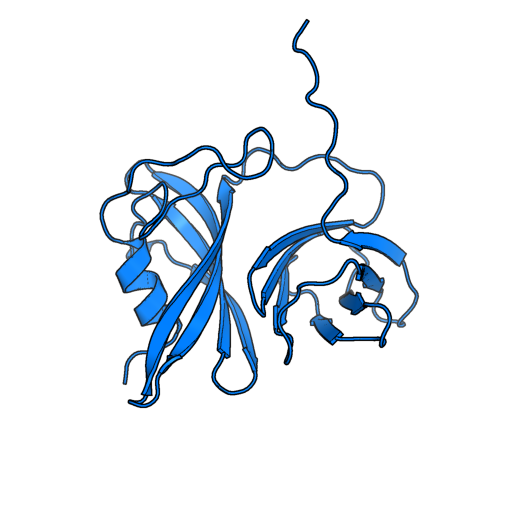892 O O . VAL A 1 117 ? 4.044 5.315 9.377 1.00 95.25 117 VAL A O 1
ATOM 895 N N . HIS A 1 118 ? 2.443 6.822 9.851 1.00 94.69 118 HIS A N 1
ATOM 896 C CA . HIS A 1 118 ? 3.251 7.723 10.651 1.00 94.69 118 HIS A CA 1
ATOM 897 C C . HIS A 1 118 ? 2.730 7.738 12.084 1.00 94.69 118 HIS A C 1
ATOM 899 O O . HIS A 1 118 ? 1.520 7.779 12.311 1.00 94.69 118 HIS A O 1
ATOM 905 N N . GLY A 1 119 ? 3.660 7.758 13.036 1.00 94.25 119 GLY A N 1
ATOM 906 C CA . GLY A 1 119 ? 3.398 7.647 14.470 1.00 94.25 119 GLY A CA 1
ATOM 907 C C . GLY A 1 119 ? 4.113 6.425 15.037 1.00 94.25 119 GLY A C 1
ATOM 908 O O . GLY A 1 119 ? 3.807 5.305 14.644 1.00 94.25 119 GLY A O 1
ATOM 909 N N . ALA A 1 120 ? 5.075 6.649 15.936 1.00 91.50 120 ALA A N 1
ATOM 910 C CA . ALA A 1 120 ? 5.944 5.594 16.467 1.00 91.50 120 ALA A CA 1
ATOM 911 C C . ALA A 1 120 ? 5.179 4.512 17.247 1.00 91.50 120 ALA A C 1
ATOM 913 O O . ALA A 1 120 ? 5.594 3.359 17.251 1.00 91.50 120 ALA A O 1
ATOM 914 N N . ASP A 1 121 ? 4.049 4.882 17.851 1.00 96.19 121 ASP A N 1
ATOM 915 C CA . ASP A 1 121 ? 3.245 3.982 18.680 1.00 96.19 121 ASP A CA 1
ATOM 916 C C . ASP A 1 121 ? 2.189 3.203 17.878 1.00 96.19 121 ASP A C 1
ATOM 918 O O . ASP A 1 121 ? 1.434 2.423 18.455 1.00 96.19 121 ASP A O 1
ATOM 922 N N . VAL A 1 122 ? 2.080 3.427 16.560 1.00 97.94 122 VAL A N 1
ATOM 923 C CA . VAL A 1 122 ? 1.077 2.741 15.734 1.00 97.94 122 VAL A CA 1
ATOM 924 C C . VAL A 1 122 ? 1.563 1.342 15.389 1.00 97.94 122 VAL A C 1
ATOM 926 O O . VAL A 1 122 ? 2.552 1.174 14.680 1.00 97.94 122 VAL A O 1
ATOM 929 N N . ASP A 1 123 ? 0.799 0.347 15.817 1.00 98.44 123 ASP A N 1
ATOM 930 C CA . ASP A 1 123 ? 1.059 -1.069 15.564 1.00 98.44 123 ASP A CA 1
ATOM 931 C C . ASP A 1 123 ? 0.082 -1.671 14.554 1.00 98.44 123 ASP A C 1
ATOM 933 O O . ASP A 1 123 ? 0.402 -2.634 13.861 1.00 98.44 123 ASP A O 1
ATOM 937 N N . ARG A 1 124 ? -1.114 -1.090 14.410 1.00 98.38 124 ARG A N 1
ATOM 938 C CA . ARG A 1 124 ? -2.171 -1.695 13.596 1.00 98.38 124 ARG A CA 1
ATOM 939 C C . ARG A 1 124 ? -3.082 -0.675 12.941 1.00 98.38 124 ARG A C 1
ATOM 941 O O . ARG A 1 124 ? -3.418 0.348 13.535 1.00 98.38 124 ARG A O 1
ATOM 948 N N . VAL A 1 125 ? -3.536 -0.993 11.731 1.00 98.19 125 VAL A N 1
ATOM 949 C CA . VAL A 1 125 ? -4.503 -0.190 10.975 1.00 98.19 125 VAL A CA 1
ATOM 950 C C . VAL A 1 125 ? -5.712 -1.035 10.615 1.00 98.19 125 VAL A C 1
ATOM 952 O O . VAL A 1 125 ? -5.574 -2.154 10.125 1.00 98.19 125 VAL A O 1
ATOM 955 N N . ARG A 1 126 ? -6.905 -0.470 10.802 1.00 97.94 126 ARG A N 1
ATOM 956 C CA . ARG A 1 126 ? -8.167 -1.025 10.306 1.00 97.94 126 ARG A CA 1
ATOM 957 C C . ARG A 1 126 ? -8.779 -0.109 9.273 1.00 97.94 126 ARG A C 1
ATOM 959 O O . ARG A 1 126 ? -8.762 1.107 9.441 1.00 97.94 126 ARG A O 1
ATOM 966 N N . PHE A 1 127 ? -9.397 -0.698 8.261 1.00 96.88 127 PHE A N 1
ATOM 967 C CA . PHE A 1 127 ? -10.405 -0.018 7.465 1.00 96.88 127 PHE A CA 1
ATOM 968 C C . PHE A 1 127 ? -11.796 -0.434 7.943 1.00 96.88 127 PHE A C 1
ATOM 970 O O . PHE A 1 127 ? -12.121 -1.624 7.982 1.00 96.88 127 PHE A O 1
ATOM 977 N N . VAL A 1 128 ? -12.604 0.560 8.307 1.00 95.81 128 VAL A N 1
ATOM 978 C CA . VAL A 1 128 ? -13.945 0.382 8.866 1.00 95.81 128 VAL A CA 1
ATOM 979 C C . VAL A 1 128 ? -14.950 1.164 8.034 1.00 95.81 128 VAL A C 1
ATOM 981 O O . VAL A 1 128 ? -14.766 2.360 7.789 1.00 95.81 128 VAL A O 1
ATOM 984 N N . ASP A 1 129 ? -16.029 0.508 7.622 1.00 92.81 129 ASP A N 1
ATOM 985 C CA . ASP A 1 129 ? -17.159 1.143 6.949 1.00 92.81 129 ASP A CA 1
ATOM 986 C C . ASP A 1 129 ? -18.418 1.125 7.842 1.00 92.81 129 ASP A C 1
ATOM 988 O O . ASP A 1 129 ? -18.327 1.057 9.070 1.00 92.81 129 ASP A O 1
ATOM 992 N N . ARG A 1 130 ? -19.610 1.259 7.247 1.00 89.44 130 ARG A N 1
ATOM 993 C CA . ARG A 1 130 ? -20.881 1.212 7.991 1.00 89.44 130 ARG A CA 1
ATOM 994 C C . ARG A 1 130 ? -21.235 -0.186 8.510 1.00 89.44 130 ARG A C 1
ATOM 996 O O . ARG A 1 130 ? -21.983 -0.275 9.476 1.00 89.44 130 ARG A O 1
ATOM 1003 N N . GLY A 1 131 ? -20.747 -1.242 7.862 1.00 87.19 131 GLY A N 1
ATOM 1004 C CA . GLY A 1 131 ? -20.960 -2.639 8.238 1.00 87.19 131 GLY A CA 1
ATOM 1005 C C . GLY A 1 131 ? -19.955 -3.159 9.268 1.00 87.19 131 GLY A C 1
ATOM 1006 O O . GLY A 1 131 ? -20.180 -4.221 9.839 1.00 87.19 131 GLY A O 1
ATOM 1007 N N . GLY A 1 132 ? -18.881 -2.412 9.541 1.00 91.62 132 GLY A N 1
ATOM 1008 C CA . GLY A 1 132 ? -17.882 -2.750 10.551 1.00 91.62 132 GLY A CA 1
ATOM 1009 C C . GLY A 1 132 ? -16.475 -2.839 9.972 1.00 91.62 132 GLY A C 1
ATOM 1010 O O . GLY A 1 132 ? -16.128 -2.116 9.038 1.00 91.62 132 GLY A O 1
ATOM 1011 N N . VAL A 1 133 ? -15.635 -3.680 10.577 1.00 91.56 133 VAL A N 1
ATOM 1012 C CA . VAL A 1 133 ? -14.243 -3.863 10.146 1.00 91.56 133 VAL A CA 1
ATOM 1013 C C . VAL A 1 133 ? -14.216 -4.671 8.856 1.00 91.56 133 VAL A C 1
ATOM 1015 O O . VAL A 1 133 ? -14.691 -5.802 8.814 1.00 91.56 133 VAL A O 1
ATOM 1018 N N . ILE A 1 134 ? -13.626 -4.091 7.816 1.00 94.25 134 ILE A N 1
ATOM 1019 C CA . ILE A 1 134 ? -13.545 -4.698 6.484 1.00 94.25 134 ILE A CA 1
ATOM 1020 C C . ILE A 1 134 ? -12.177 -5.342 6.249 1.00 94.25 134 ILE A C 1
ATOM 1022 O O . ILE A 1 134 ? -12.073 -6.413 5.646 1.00 94.25 134 ILE A O 1
ATOM 1026 N N . ALA A 1 135 ? -11.115 -4.692 6.722 1.00 96.06 135 ALA A N 1
ATOM 1027 C CA . ALA A 1 135 ? -9.752 -5.191 6.615 1.00 96.06 135 ALA A CA 1
ATOM 1028 C C . ALA A 1 135 ? -8.881 -4.635 7.745 1.00 96.06 135 ALA A C 1
ATOM 1030 O O . ALA A 1 135 ? -9.125 -3.536 8.248 1.00 96.06 135 ALA A O 1
ATOM 1031 N N . GLU A 1 136 ? -7.855 -5.391 8.115 1.00 97.69 136 GLU A N 1
ATOM 1032 C CA . GLU A 1 136 ? -6.891 -5.060 9.160 1.00 97.69 136 GLU A CA 1
ATOM 1033 C C . GLU A 1 136 ? -5.497 -5.533 8.733 1.00 97.69 136 GLU A C 1
ATOM 1035 O O . GLU A 1 136 ? -5.378 -6.558 8.061 1.00 97.69 136 GLU A O 1
ATOM 1040 N N . ASP A 1 137 ? -4.463 -4.789 9.119 1.00 98.38 137 ASP A N 1
ATOM 1041 C CA . ASP A 1 137 ? -3.065 -5.210 9.018 1.00 98.38 137 ASP A CA 1
ATOM 1042 C C . ASP A 1 137 ? -2.240 -4.574 10.145 1.00 98.38 137 ASP A C 1
ATOM 1044 O O . ASP A 1 137 ? -2.573 -3.494 10.648 1.00 98.38 137 ASP A O 1
ATOM 1048 N N . THR A 1 138 ? -1.158 -5.242 10.531 1.00 98.25 138 THR A N 1
ATOM 1049 C CA . THR A 1 138 ? -0.143 -4.700 11.442 1.00 98.25 138 THR A CA 1
ATOM 1050 C C . THR A 1 138 ? 0.825 -3.794 10.689 1.00 98.25 138 THR A C 1
ATOM 1052 O O . THR A 1 138 ? 0.929 -3.873 9.465 1.00 98.25 138 THR A O 1
ATOM 1055 N N . ILE A 1 139 ? 1.545 -2.919 11.386 1.00 97.88 139 ILE A N 1
ATOM 1056 C CA . ILE A 1 139 ? 2.576 -2.073 10.788 1.00 97.88 139 ILE A CA 1
ATOM 1057 C C . ILE A 1 139 ? 3.878 -2.855 10.682 1.00 97.88 139 ILE A C 1
ATOM 1059 O O . ILE A 1 139 ? 4.339 -3.472 11.633 1.00 97.88 139 ILE A O 1
ATOM 1063 N N . GLU A 1 140 ? 4.503 -2.803 9.513 1.00 96.50 140 GLU A N 1
ATOM 1064 C CA . GLU A 1 140 ? 5.825 -3.379 9.279 1.00 96.50 140 GLU A CA 1
ATOM 1065 C C . GLU A 1 140 ? 6.611 -2.386 8.429 1.00 96.50 140 GLU A C 1
ATOM 1067 O O . GLU A 1 140 ? 6.105 -1.913 7.415 1.00 96.50 140 GLU A O 1
ATOM 1072 N N . HIS A 1 141 ? 7.797 -1.981 8.887 1.00 93.12 141 HIS A N 1
ATOM 1073 C CA . HIS A 1 141 ? 8.615 -0.952 8.226 1.00 93.12 141 HIS A CA 1
ATOM 1074 C C . HIS A 1 141 ? 7.866 0.369 7.934 1.00 93.12 141 HIS A C 1
ATOM 1076 O O . HIS A 1 141 ? 8.127 1.038 6.937 1.00 93.12 141 HIS A O 1
ATOM 1082 N N . GLY A 1 142 ? 6.921 0.751 8.804 1.00 94.94 142 GLY A N 1
ATOM 1083 C CA . GLY A 1 142 ? 6.086 1.944 8.613 1.00 94.94 142 GLY A CA 1
ATOM 1084 C C . GLY A 1 142 ? 5.006 1.780 7.539 1.00 94.94 142 GLY A C 1
ATOM 1085 O O . GLY A 1 142 ? 4.524 2.775 7.003 1.00 94.94 142 GLY A O 1
ATOM 1086 N N . LEU A 1 143 ? 4.638 0.542 7.195 1.00 96.69 143 LEU A N 1
ATOM 1087 C CA . LEU A 1 143 ? 3.693 0.211 6.131 1.00 96.69 143 LEU A CA 1
ATOM 1088 C C . LEU A 1 143 ? 2.572 -0.707 6.618 1.00 96.69 143 LEU A C 1
ATOM 1090 O O . LEU A 1 143 ? 2.802 -1.656 7.374 1.00 96.69 143 LEU A O 1
ATOM 1094 N N . ALA A 1 144 ? 1.376 -0.485 6.081 1.00 97.94 144 ALA A N 1
ATOM 1095 C CA . ALA A 1 144 ? 0.253 -1.411 6.193 1.00 97.94 144 ALA A CA 1
ATOM 1096 C C . ALA A 1 144 ? -0.425 -1.614 4.834 1.00 97.94 144 ALA A C 1
ATOM 1098 O O . ALA A 1 144 ? -0.569 -0.669 4.051 1.00 97.94 144 ALA A O 1
ATOM 1099 N N . LEU A 1 145 ? -0.828 -2.858 4.575 1.00 98.31 145 LEU A N 1
ATOM 1100 C CA . LEU A 1 145 ? -1.420 -3.341 3.331 1.00 98.31 145 LEU A CA 1
ATOM 1101 C C . LEU A 1 145 ? -2.702 -4.112 3.649 1.00 98.31 145 LEU A C 1
ATOM 1103 O O . LEU A 1 145 ? -2.678 -5.211 4.193 1.00 98.31 145 LEU A O 1
ATOM 1107 N N . LEU A 1 146 ? -3.837 -3.535 3.285 1.00 97.75 146 LEU A N 1
ATOM 1108 C CA . LEU A 1 146 ? -5.162 -4.075 3.543 1.00 97.75 146 LEU A CA 1
ATOM 1109 C C . LEU A 1 146 ? -5.748 -4.664 2.256 1.00 97.75 146 LEU A C 1
ATOM 1111 O O . LEU A 1 146 ? -5.846 -3.980 1.233 1.00 97.75 146 LEU A O 1
ATOM 1115 N N . ILE A 1 147 ? -6.210 -5.913 2.334 1.00 97.69 147 ILE A N 1
ATOM 1116 C CA . ILE A 1 147 ? -6.975 -6.570 1.268 1.00 97.69 147 ILE A CA 1
ATOM 1117 C C . ILE A 1 147 ? -8.372 -6.891 1.801 1.00 97.69 147 ILE A C 1
ATOM 1119 O O . ILE A 1 147 ? -8.519 -7.635 2.773 1.00 97.69 147 ILE A O 1
ATOM 1123 N N . ALA A 1 148 ? -9.393 -6.322 1.168 1.00 94.88 148 ALA A N 1
ATOM 1124 C CA . ALA A 1 148 ? -10.799 -6.506 1.510 1.00 94.88 148 ALA A CA 1
ATOM 1125 C C . ALA A 1 148 ? -11.466 -7.580 0.632 1.00 94.88 148 ALA A C 1
ATOM 1127 O O . ALA A 1 148 ? -11.177 -7.695 -0.563 1.00 94.88 148 ALA A O 1
ATOM 1128 N N . ASP A 1 149 ? -12.415 -8.332 1.198 1.00 91.62 149 ASP A N 1
ATOM 1129 C CA . ASP A 1 149 ? -13.199 -9.316 0.430 1.00 91.62 149 ASP A CA 1
ATOM 1130 C C . ASP A 1 149 ? -14.097 -8.634 -0.609 1.00 91.62 149 ASP A C 1
ATOM 1132 O O . ASP A 1 149 ? -14.207 -9.086 -1.750 1.00 91.62 149 ASP A O 1
ATOM 1136 N N . ALA A 1 150 ? -14.692 -7.501 -0.233 1.00 89.75 150 ALA A N 1
ATOM 1137 C CA . ALA A 1 150 ? -15.478 -6.653 -1.117 1.00 89.75 150 ALA A CA 1
ATOM 1138 C C . ALA A 1 150 ? -14.653 -5.452 -1.612 1.00 89.75 150 ALA A C 1
ATOM 1140 O O . ALA A 1 150 ? -13.768 -4.976 -0.897 1.00 89.75 150 ALA A O 1
ATOM 1141 N N . PRO A 1 151 ? -14.947 -4.911 -2.810 1.00 89.06 151 PRO A N 1
ATOM 1142 C CA . PRO A 1 151 ? -14.322 -3.678 -3.259 1.00 89.06 151 PRO A CA 1
ATOM 1143 C C . PRO A 1 151 ? -14.555 -2.528 -2.268 1.00 89.06 151 PRO A C 1
ATOM 1145 O O . PRO A 1 151 ? -15.692 -2.245 -1.883 1.00 89.06 151 PRO A O 1
ATOM 1148 N N . VAL A 1 152 ? -13.492 -1.805 -1.931 1.00 86.00 152 VAL A N 1
ATOM 1149 C CA . VAL A 1 152 ? -13.493 -0.571 -1.144 1.00 86.00 152 VAL A CA 1
ATOM 1150 C C . VAL A 1 152 ? -14.134 0.547 -1.973 1.00 86.00 152 VAL A C 1
ATOM 1152 O O . VAL A 1 152 ? -13.469 1.350 -2.624 1.00 86.00 152 VAL A O 1
ATOM 1155 N N . ARG A 1 153 ? -15.469 0.555 -2.002 1.00 71.44 153 ARG A N 1
ATOM 1156 C CA . ARG A 1 153 ? -16.297 1.523 -2.747 1.00 71.44 153 ARG A CA 1
ATOM 1157 C C . ARG A 1 153 ? -16.958 2.567 -1.851 1.00 71.44 153 ARG A C 1
ATOM 1159 O O . ARG A 1 153 ? -17.441 3.577 -2.352 1.00 71.44 153 ARG A O 1
ATOM 1166 N N . ALA A 1 154 ? -17.022 2.308 -0.548 1.00 66.31 154 ALA A N 1
ATOM 1167 C CA . ALA A 1 154 ? -17.783 3.112 0.393 1.00 66.31 154 ALA A CA 1
ATOM 1168 C C . ALA A 1 154 ? -16.917 4.157 1.104 1.00 66.31 154 ALA A C 1
ATOM 1170 O O . ALA A 1 154 ? -15.724 3.961 1.346 1.00 66.31 154 ALA A O 1
ATOM 1171 N N . HIS A 1 155 ? -17.569 5.252 1.497 1.00 85.88 155 HIS A N 1
ATOM 1172 C CA . HIS A 1 155 ? -17.041 6.125 2.532 1.00 85.88 155 HIS A CA 1
ATOM 1173 C C . HIS A 1 155 ? -16.847 5.318 3.819 1.00 85.88 155 HIS A C 1
ATOM 1175 O O . HIS A 1 155 ? -17.785 4.691 4.311 1.00 85.88 155 HIS A O 1
ATOM 1181 N N . GLY A 1 156 ? -15.638 5.361 4.358 1.00 92.56 156 GLY A N 1
ATOM 1182 C CA . GLY A 1 156 ? -15.268 4.681 5.590 1.00 92.56 156 GLY A CA 1
ATOM 1183 C C . GLY A 1 156 ? -14.278 5.515 6.382 1.00 92.56 156 GLY A C 1
ATOM 1184 O O . GLY A 1 156 ? -14.178 6.735 6.211 1.00 92.56 156 GLY A O 1
ATOM 1185 N N . ARG A 1 157 ? -13.522 4.854 7.245 1.00 95.44 157 ARG A N 1
ATOM 1186 C CA . ARG A 1 157 ? -12.412 5.464 7.966 1.00 95.44 157 ARG A CA 1
ATOM 1187 C C . ARG A 1 157 ? -11.284 4.468 8.155 1.00 95.44 157 ARG A C 1
ATOM 1189 O O . ARG A 1 157 ? -11.517 3.265 8.256 1.00 95.44 157 ARG A O 1
ATOM 1196 N N . LEU A 1 158 ? -10.075 4.998 8.217 1.00 96.81 158 LEU A N 1
ATOM 1197 C CA . LEU A 1 158 ? -8.933 4.279 8.751 1.00 96.81 158 LEU A CA 1
ATOM 1198 C C . LEU A 1 158 ? -8.861 4.547 10.250 1.00 96.81 158 LEU A C 1
ATOM 1200 O O . LEU A 1 158 ? -9.028 5.690 10.675 1.00 96.81 158 LEU A O 1
ATOM 1204 N N . GLU A 1 159 ? -8.611 3.506 11.027 1.00 98.12 159 GLU A N 1
ATOM 1205 C CA . GLU A 1 159 ? -8.392 3.561 12.471 1.00 98.12 159 GLU A CA 1
ATOM 1206 C C . GLU A 1 159 ? -6.988 3.040 12.773 1.00 98.12 159 GLU A C 1
ATOM 1208 O O . GLU A 1 159 ? -6.607 1.982 12.277 1.00 98.12 159 GLU A O 1
ATOM 1213 N N . LEU A 1 160 ? -6.215 3.802 13.547 1.00 98.56 160 LEU A N 1
ATOM 1214 C CA . LEU A 1 160 ? -4.825 3.519 13.895 1.00 98.56 160 LEU A CA 1
ATOM 1215 C C . LEU A 1 160 ? -4.761 3.170 15.379 1.00 98.56 160 LEU A C 1
ATOM 1217 O O . LEU A 1 160 ? -5.225 3.951 16.211 1.00 98.56 160 LEU A O 1
ATOM 1221 N N . TYR A 1 161 ? -4.179 2.023 15.703 1.00 98.75 161 TYR A N 1
ATOM 1222 C CA . TYR A 1 161 ? -4.131 1.471 17.053 1.00 98.75 161 TYR A CA 1
ATOM 1223 C C . TYR A 1 161 ? -2.696 1.233 17.511 1.00 98.75 161 TYR A C 1
ATOM 1225 O O . TYR A 1 161 ? -1.832 0.939 16.685 1.00 98.75 161 TYR A O 1
ATOM 1233 N N . ASP A 1 162 ? -2.477 1.308 18.822 1.00 98.44 162 ASP A N 1
ATOM 1234 C CA . ASP A 1 162 ? -1.258 0.797 19.455 1.00 98.44 162 ASP A CA 1
ATOM 1235 C C . ASP A 1 162 ? -1.323 -0.719 19.714 1.00 98.44 162 ASP A C 1
ATOM 1237 O O . ASP A 1 162 ? -2.346 -1.377 19.475 1.00 98.44 162 ASP A O 1
ATOM 1241 N N . MET A 1 163 ? -0.221 -1.269 20.236 1.00 97.75 163 MET A N 1
ATOM 1242 C CA . MET A 1 163 ? -0.085 -2.689 20.588 1.00 97.75 163 MET A CA 1
ATOM 1243 C C . MET A 1 163 ? -1.072 -3.146 21.676 1.00 97.75 163 MET A C 1
ATOM 1245 O O . MET A 1 163 ? -1.364 -4.335 21.786 1.00 97.75 163 MET A O 1
ATOM 1249 N N . GLN A 1 164 ? -1.602 -2.227 22.492 1.00 98.12 164 GLN A N 1
ATOM 1250 C CA . GLN A 1 164 ? -2.604 -2.529 23.520 1.00 98.12 164 GLN A CA 1
ATOM 1251 C C . GLN A 1 164 ? -4.037 -2.463 22.966 1.00 98.12 164 GLN A C 1
ATOM 1253 O O . GLN A 1 164 ? -4.998 -2.733 23.686 1.00 98.12 164 GLN A O 1
ATOM 1258 N N . GLY A 1 165 ? -4.202 -2.122 21.684 1.00 97.25 165 GLY A N 1
ATOM 1259 C CA . GLY A 1 165 ? -5.501 -1.984 21.038 1.00 97.25 165 GLY A CA 1
ATOM 1260 C C . GLY A 1 165 ? -6.220 -0.678 21.369 1.00 97.25 165 GLY A C 1
ATOM 1261 O O . GLY A 1 165 ? -7.413 -0.560 21.079 1.00 97.25 165 GLY A O 1
ATOM 1262 N N . LYS A 1 166 ? -5.530 0.318 21.930 1.00 98.25 166 LYS A N 1
ATOM 1263 C CA . LYS A 1 166 ? -6.083 1.660 22.114 1.00 98.25 166 LYS A CA 1
ATOM 1264 C C . LYS A 1 166 ? -6.064 2.397 20.779 1.00 98.25 166 LYS A C 1
ATOM 1266 O O . LYS A 1 166 ? -5.072 2.403 20.055 1.00 98.25 166 LYS A O 1
ATOM 1271 N N . LEU A 1 167 ? -7.186 3.035 20.456 1.00 98.25 167 LEU A N 1
ATOM 1272 C CA . LEU A 1 167 ? -7.308 3.876 19.270 1.00 98.25 167 LEU A CA 1
ATOM 1273 C C . LEU A 1 167 ? -6.477 5.153 19.459 1.00 98.25 167 LEU A C 1
ATOM 1275 O O . LEU A 1 167 ? -6.772 5.959 20.341 1.00 98.25 167 LEU A O 1
ATOM 1279 N N . LEU A 1 168 ? -5.461 5.340 18.621 1.00 98.06 168 LEU A N 1
ATOM 1280 C CA . LEU A 1 168 ? -4.590 6.514 18.629 1.00 98.06 168 LEU A CA 1
ATOM 1281 C C . LEU A 1 168 ? -5.122 7.631 17.727 1.00 98.06 168 LEU A C 1
ATOM 1283 O O . LEU A 1 168 ? -5.084 8.803 18.096 1.00 98.06 168 LEU A O 1
ATOM 1287 N N . ALA A 1 169 ? -5.611 7.274 16.538 1.00 97.44 169 ALA A N 1
ATOM 1288 C CA . ALA A 1 169 ? -6.131 8.221 15.558 1.00 97.44 169 ALA A CA 1
ATOM 1289 C C . ALA A 1 169 ? -7.145 7.559 14.620 1.00 97.44 169 ALA A C 1
ATOM 1291 O O . ALA A 1 169 ? -7.181 6.338 14.467 1.00 97.44 169 ALA A O 1
ATOM 1292 N N . ASN A 1 170 ? -7.952 8.376 13.947 1.00 96.75 170 ASN A N 1
ATOM 1293 C CA . ASN A 1 170 ? -8.753 7.934 12.814 1.00 96.75 170 ASN A CA 1
ATOM 1294 C C . ASN A 1 170 ? -8.816 9.017 11.732 1.00 96.75 170 ASN A C 1
ATOM 1296 O O . ASN A 1 170 ? -8.670 10.207 12.015 1.00 96.75 170 ASN A O 1
ATOM 1300 N N . GLN A 1 171 ? -9.028 8.603 10.485 1.00 93.88 171 GLN A N 1
ATOM 1301 C CA . GLN A 1 171 ? -9.143 9.513 9.347 1.00 93.88 171 GLN A CA 1
ATOM 1302 C C . GLN A 1 171 ? -10.197 9.032 8.345 1.00 93.88 171 GLN A C 1
ATOM 1304 O O . GLN A 1 171 ? -10.313 7.828 8.112 1.00 93.88 171 GLN A O 1
ATOM 1309 N N . PRO A 1 172 ? -10.961 9.946 7.720 1.00 93.38 172 PRO A N 1
ATOM 1310 C CA . PRO A 1 172 ? -11.973 9.570 6.742 1.00 93.38 172 PRO A CA 1
ATOM 1311 C C . PRO A 1 172 ? -11.343 8.998 5.470 1.00 93.38 172 PRO A C 1
ATOM 1313 O O . PRO A 1 172 ? -10.267 9.426 5.042 1.00 93.38 172 PRO A O 1
ATOM 1316 N N . TRP A 1 173 ? -12.070 8.085 4.833 1.00 89.88 173 TRP A N 1
ATOM 1317 C CA . TRP A 1 173 ? -11.747 7.527 3.528 1.00 89.88 173 TRP A CA 1
ATOM 1318 C C . TRP A 1 173 ? -12.932 7.674 2.555 1.00 89.88 173 TRP A C 1
ATOM 1320 O O . TRP A 1 173 ? -14.069 7.409 2.954 1.00 89.88 173 TRP A O 1
ATOM 1330 N N . PRO A 1 174 ? -12.701 8.054 1.285 1.00 85.62 174 PRO A N 1
ATOM 1331 C CA . PRO A 1 174 ? -11.455 8.638 0.790 1.00 85.62 174 PRO A CA 1
ATOM 1332 C C . PRO A 1 174 ? -11.122 9.946 1.537 1.00 85.62 174 PRO A C 1
ATOM 1334 O O . PRO A 1 174 ? -12.022 10.578 2.105 1.00 85.62 174 PRO A O 1
ATOM 1337 N N . PRO A 1 175 ? -9.844 10.364 1.575 1.00 80.12 175 PRO A N 1
ATOM 1338 C CA . PRO A 1 175 ? -9.463 11.619 2.209 1.00 80.12 175 PRO A CA 1
ATOM 1339 C C . PRO A 1 175 ? -10.242 12.786 1.587 1.00 80.12 175 PRO A C 1
ATOM 1341 O O . PRO A 1 175 ? -10.422 12.858 0.369 1.00 80.12 175 PRO A O 1
ATOM 1344 N N . LYS A 1 176 ? -10.722 13.715 2.426 1.00 71.69 176 LYS A N 1
ATOM 1345 C CA . LYS A 1 176 ? -11.431 14.912 1.946 1.00 71.69 176 LYS A CA 1
ATOM 1346 C C . LYS A 1 176 ? -10.524 15.679 0.979 1.00 71.69 176 LYS A C 1
ATOM 1348 O O . LYS A 1 176 ? -9.364 15.934 1.305 1.00 71.69 176 LYS A O 1
ATOM 1353 N N . ARG A 1 177 ? -11.061 16.082 -0.180 1.00 57.66 177 ARG A N 1
ATOM 1354 C CA . ARG A 1 177 ? -10.373 16.986 -1.115 1.00 57.66 177 ARG A CA 1
ATOM 1355 C C . ARG A 1 177 ? -9.948 18.243 -0.353 1.00 57.66 177 ARG A C 1
A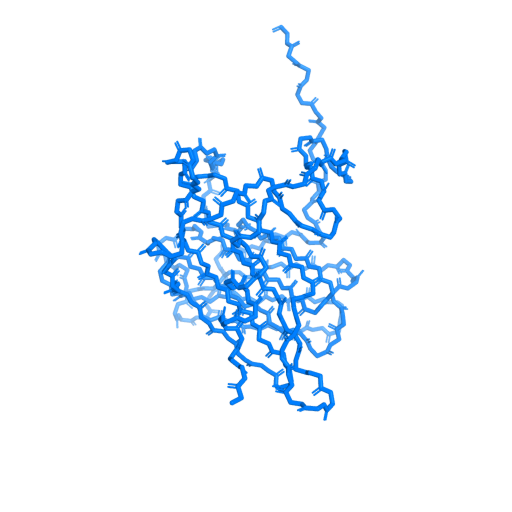TOM 1357 O O . ARG A 1 177 ? -10.807 18.997 0.099 1.00 57.66 177 ARG A O 1
ATOM 1364 N N . GLN A 1 178 ? -8.644 18.469 -0.198 1.00 50.22 178 GLN A N 1
ATOM 1365 C CA . GLN A 1 178 ? -8.171 19.786 0.217 1.00 50.22 178 GLN A CA 1
ATOM 1366 C C . GLN A 1 178 ? -8.359 20.742 -0.970 1.00 50.22 178 GLN A C 1
ATOM 1368 O O . GLN A 1 178 ? -8.012 20.371 -2.096 1.00 50.22 178 GLN A O 1
ATOM 1373 N N . PRO A 1 179 ? -8.927 21.944 -0.769 1.00 38.97 179 PRO A N 1
ATOM 1374 C CA . PRO A 1 179 ? -8.961 22.942 -1.827 1.00 38.97 179 PRO A CA 1
ATOM 1375 C C . PRO A 1 179 ? -7.524 23.244 -2.260 1.00 38.97 179 PRO A C 1
ATOM 1377 O O . PRO A 1 179 ? -6.629 23.362 -1.419 1.00 38.97 179 PRO A O 1
ATOM 1380 N N . ALA A 1 180 ? -7.299 23.334 -3.572 1.00 44.72 180 ALA A N 1
ATOM 1381 C CA . ALA A 1 180 ? -6.000 23.698 -4.117 1.00 44.72 180 ALA A CA 1
ATOM 1382 C C . ALA A 1 180 ? -5.530 25.001 -3.455 1.00 44.72 180 ALA A C 1
ATOM 1384 O O . ALA A 1 180 ? -6.220 26.021 -3.531 1.00 44.72 180 ALA A O 1
ATOM 1385 N N . ARG A 1 181 ? -4.368 24.974 -2.789 1.00 41.56 181 ARG A N 1
ATOM 1386 C CA . ARG A 1 181 ? -3.721 26.209 -2.341 1.00 41.56 181 ARG A CA 1
ATOM 1387 C C . ARG A 1 181 ? -3.407 27.014 -3.598 1.00 41.56 181 ARG A C 1
ATOM 1389 O O . ARG A 1 181 ? -2.547 26.611 -4.380 1.00 41.56 181 ARG A O 1
ATOM 1396 N N . ARG A 1 182 ? -4.128 28.119 -3.815 1.00 34.44 182 ARG A N 1
ATOM 1397 C CA . ARG A 1 182 ? -3.727 29.130 -4.797 1.00 34.44 182 ARG A CA 1
ATOM 1398 C C . ARG A 1 182 ? -2.306 29.543 -4.426 1.00 34.44 182 ARG A C 1
ATOM 1400 O O . ARG A 1 182 ? -2.087 30.013 -3.313 1.00 34.44 182 ARG A O 1
ATOM 1407 N N . ARG A 1 183 ? -1.350 29.295 -5.320 1.00 39.78 183 ARG A N 1
ATOM 1408 C CA . ARG A 1 183 ? -0.036 29.926 -5.226 1.00 39.78 183 ARG A CA 1
ATOM 1409 C C . ARG A 1 183 ? -0.279 31.427 -5.400 1.00 39.78 183 ARG A C 1
ATOM 1411 O O . ARG A 1 183 ? -0.788 31.824 -6.446 1.00 39.78 183 ARG A O 1
ATOM 1418 N N . SER A 1 184 ? -0.054 32.189 -4.334 1.00 41.44 184 SER A N 1
ATOM 1419 C CA . SER A 1 184 ? 0.098 33.646 -4.362 1.00 41.44 184 SER A CA 1
ATOM 1420 C C . SER A 1 184 ? 1.483 33.999 -4.873 1.00 41.44 184 SER A C 1
ATOM 1422 O O . SER A 1 184 ? 2.419 33.299 -4.419 1.00 41.44 184 SER A O 1
#

Solvent-accessible surface area (backbone atoms only — not comparable to full-atom values): 10584 Å² total; per-residue (Å²): 127,64,44,69,62,54,35,45,52,66,55,44,50,37,78,51,40,80,69,41,87,37,100,44,93,94,39,69,40,44,82,96,54,36,86,48,27,40,36,75,92,49,58,38,83,70,47,76,44,75,59,88,60,32,38,42,40,30,35,37,31,28,28,79,86,68,51,54,39,38,36,40,34,38,31,37,52,45,98,87,58,42,40,41,68,76,50,69,44,68,48,62,85,84,73,81,79,88,65,90,71,54,50,68,60,64,44,71,60,57,41,38,37,32,38,45,47,47,50,94,65,52,37,32,42,34,39,32,47,92,93,39,84,59,28,62,30,57,53,49,97,46,28,36,61,29,68,31,94,58,62,73,77,65,71,31,28,40,38,33,17,28,87,87,67,49,79,75,33,70,47,61,30,74,70,78,83,72,78,79,78,76,86,126

Foldseek 3Di:
DDDQVNQVLVQQQDDADDWDDDPAVPDTDGPSHHHFHFDSVFWDFQDKDDDVQKIKTWIWTAGPVRFIWIKIWIWGQDPVRDIHTPDMDTDGPPDDDDDPWWDFPWDDWFQKIKHFIDDPQFFKKFWADPVGTFWMATDGPRMDITGGPGTPPDWTKMFTAGPVRDTGDMAIPPHPHDPPDPDD

Sequence (184 aa):
MATPLEAIVADITLPAVPGEPGSSPGATVYRGGHAYQARAETIRVMKERHRGRRALLALEFDDTEGRPWWYAYGVLEQADGSWRREGGWGGSRGGELSRPGPWANFGGAGHYLGGRVHGADVDRVRFVDRGGVIAEDTIEHGLALLIADAPVRAHGRLELYDMQGKLLANQPWPPKRQPARRRS

Secondary structure (DSSP, 8-state):
---HHHHHHHHHTSPP---EE-SSTT-EE-TTS-SS-B-GGG-EEEEEEEETTEEEEEEEEEBTT--EEEEEEEEEE-TTS-EEEEEEEEEETT-PPP-SSSEEEEEEETTEEEEEEE-TT--EEEEE-SSSEEEEEE-BTTEEEEE-SS---S-EEEEEE-TT--EEEEEEESPP-PPP----